Protein 4HRG (pdb70)

Organism: Homo sapiens (NCBI:txid9606)

B-factor: mean 41.66, std 16.55, range [14.78, 113.49]

Foldseek 3Di:
DDDPVVVVVVCLVVLQCVLQPPVQWAFLVSVVVSCCVVLVVACVLAPDVCQSVVLLVVFPPHDDRTQHSNSVVSVVVVLVVQLVVCCVVPPVVPDPDDDPPPSSSVSSSVDYDD/DPPVVVVVVCLVVLQCVLCDPVQWHALVSVVVSCCVPLPPLVVLAVDPCQSVVLLVVFPPRDDRTHHSNSSVSSVVVLVVQLVVVCVVPPVVVPHDDDDPDSSSVSSSVDDDD/DDDDDDDD/DDDDDDDD

Structure (mmCIF, N/CA/C/O backbone):
data_4HRG
#
_entry.id   4HRG
#
_cell.length_a   46.278
_cell.length_b   55.645
_cell.length_c   60.616
_cell.angle_alpha   90.00
_cell.angle_beta   105.98
_cell.angle_gamma   90.00
#
_symmetry.space_group_name_H-M   'P 1 21 1'
#
loop_
_entity.id
_entity.type
_entity.pdbx_description
1 polymer 'Protein S100-A10'
2 polymer 'Neuroblast differentiation-associated protein AHNAK'
3 water water
#
loop_
_atom_site.group_PDB
_atom_site.id
_atom_site.type_symbol
_atom_site.label_atom_id
_atom_site.label_alt_id
_atom_site.label_comp_id
_atom_site.label_asym_id
_atom_site.label_entity_id
_atom_site.label_seq_id
_atom_site.pdbx_PDB_ins_code
_atom_site.Cartn_x
_atom_site.Cartn_y
_atom_site.Cartn_z
_atom_site.occupancy
_atom_site.B_iso_or_equiv
_atom_site.auth_seq_id
_atom_site.auth_comp_id
_atom_site.auth_asym_id
_atom_site.auth_atom_id
_atom_site.pdbx_PDB_model_num
ATOM 1 N N . MET A 1 2 ? -24.190 7.818 6.600 1.00 30.00 0 MET A N 1
ATOM 2 C CA . MET A 1 2 ? -23.643 9.153 6.539 1.00 30.00 0 MET A CA 1
ATOM 3 C C . MET A 1 2 ? -22.401 9.278 5.663 1.00 30.00 0 MET A C 1
ATOM 4 O O . MET A 1 2 ? -21.508 10.016 5.967 1.00 30.00 0 MET A O 1
ATOM 9 N N . PRO A 1 3 ? -22.335 8.579 4.570 1.00 46.56 1 PRO A N 1
ATOM 10 C CA . PRO A 1 3 ? -21.252 8.864 3.645 1.00 46.10 1 PRO A CA 1
ATOM 11 C C . PRO A 1 3 ? -21.598 10.071 2.814 1.00 39.84 1 PRO A C 1
ATOM 12 O O . PRO A 1 3 ? -22.734 10.222 2.492 1.00 41.68 1 PRO A O 1
ATOM 16 N N . SER A 1 4 ? -20.633 10.893 2.451 1.00 37.25 2 SER A N 1
ATOM 17 C CA . SER A 1 4 ? -20.856 11.962 1.518 1.00 33.48 2 SER A CA 1
ATOM 18 C C . SER A 1 4 ? -21.270 11.419 0.159 1.00 33.46 2 SER A C 1
ATOM 19 O O . SER A 1 4 ? -21.202 10.243 -0.081 1.00 27.73 2 SER A O 1
ATOM 22 N N . GLN A 1 5 ? -21.704 12.306 -0.711 1.00 30.76 3 GLN A N 1
ATOM 23 C CA . GLN A 1 5 ? -22.051 11.887 -2.062 1.00 30.92 3 GLN A CA 1
ATOM 24 C C . GLN A 1 5 ? -20.860 11.307 -2.782 1.00 25.87 3 GLN A C 1
ATOM 25 O O . GLN A 1 5 ? -20.990 10.301 -3.514 1.00 21.49 3 GLN A O 1
ATOM 31 N N . MET A 1 6 ? -19.695 11.949 -2.649 1.00 23.71 4 MET A N 1
ATOM 32 C CA . MET A 1 6 ? -18.494 11.419 -3.323 1.00 22.74 4 MET A CA 1
ATOM 33 C C . MET A 1 6 ? -18.085 10.060 -2.772 1.00 27.27 4 MET A C 1
ATOM 34 O O . MET A 1 6 ? -17.688 9.189 -3.528 1.00 24.12 4 MET A O 1
ATOM 39 N N . GLU A 1 7 ? -18.170 9.868 -1.460 1.00 23.94 5 GLU A N 1
ATOM 40 C CA . GLU A 1 7 ? -17.755 8.605 -0.866 1.00 23.70 5 GLU A CA 1
ATOM 41 C C . GLU A 1 7 ? -18.645 7.453 -1.383 1.00 25.73 5 GLU A C 1
ATOM 42 O O . GLU A 1 7 ? -18.177 6.335 -1.655 1.00 23.59 5 GLU A O 1
ATOM 48 N N . HIS A 1 8 ? -19.933 7.739 -1.535 1.00 26.27 6 HIS A N 1
ATOM 49 C CA . HIS A 1 8 ? -20.882 6.723 -1.971 1.00 31.69 6 HIS A CA 1
ATOM 50 C C . HIS A 1 8 ? -20.649 6.419 -3.446 1.00 29.66 6 HIS A C 1
ATOM 51 O O . HIS A 1 8 ? -20.722 5.263 -3.858 1.00 27.45 6 HIS A O 1
ATOM 58 N N . ALA A 1 9 ? -20.367 7.452 -4.247 1.00 25.37 7 ALA A N 1
ATOM 59 C CA . ALA A 1 9 ? -20.041 7.269 -5.672 1.00 26.40 7 ALA A CA 1
ATOM 60 C C . ALA A 1 9 ? -18.820 6.361 -5.844 1.00 27.29 7 ALA A C 1
ATOM 61 O O . ALA A 1 9 ? -18.822 5.448 -6.661 1.00 25.41 7 ALA A O 1
ATOM 63 N N . MET A 1 10 ? -17.766 6.623 -5.083 1.00 23.31 8 MET A N 1
ATOM 64 C CA . MET A 1 10 ? -16.573 5.778 -5.090 1.00 21.90 8 MET A CA 1
ATOM 65 C C . MET A 1 10 ? -16.892 4.356 -4.714 1.00 23.65 8 MET A C 1
ATOM 66 O O . MET A 1 10 ? -16.393 3.420 -5.329 1.00 26.42 8 MET A O 1
ATOM 71 N N . GLU A 1 11 ? -17.680 4.190 -3.659 1.00 21.92 9 GLU A N 1
ATOM 72 C CA . GLU A 1 11 ? -18.081 2.865 -3.211 1.00 21.82 9 GLU A CA 1
ATOM 73 C C . GLU A 1 11 ? -18.856 2.130 -4.299 1.00 24.33 9 GLU A C 1
ATOM 74 O O . GLU A 1 11 ? -18.676 0.926 -4.512 1.00 27.03 9 GLU A O 1
ATOM 80 N N . THR A 1 12 ? -19.711 2.858 -5.002 1.00 27.53 10 THR A N 1
ATOM 81 C CA . THR A 1 12 ? -20.479 2.297 -6.099 1.00 25.42 10 THR A CA 1
ATOM 82 C C . THR A 1 12 ? -19.562 1.705 -7.162 1.00 25.25 10 THR A C 1
ATOM 83 O O . THR A 1 12 ? -19.792 0.599 -7.671 1.00 25.86 10 THR A O 1
ATOM 87 N N . MET A 1 13 ? -18.532 2.454 -7.519 1.00 23.07 11 MET A N 1
ATOM 88 C CA . MET A 1 13 ? -17.607 2.024 -8.545 1.00 20.84 11 MET A CA 1
ATOM 89 C C . MET A 1 13 ? -16.767 0.836 -8.103 1.00 26.23 11 MET A C 1
ATOM 90 O O . MET A 1 13 ? -16.584 -0.103 -8.868 1.00 24.10 11 MET A O 1
ATOM 95 N N . MET A 1 14 ? -16.301 0.851 -6.863 1.00 20.28 12 MET A N 1
ATOM 96 C CA . MET A 1 14 ? -15.587 -0.283 -6.287 1.00 24.81 12 MET A CA 1
ATOM 97 C C . MET A 1 14 ? -16.427 -1.538 -6.346 1.00 23.57 12 MET A C 1
ATOM 98 O O . MET A 1 14 ? -16.004 -2.583 -6.847 1.00 24.95 12 MET A O 1
ATOM 103 N N . PHE A 1 15 ? -17.616 -1.447 -5.772 1.00 25.19 13 PHE A N 1
ATOM 104 C CA . PHE A 1 15 ? -18.466 -2.600 -5.625 1.00 24.86 13 PHE A CA 1
ATOM 105 C C . PHE A 1 15 ? -19.024 -3.110 -6.937 1.00 25.93 13 PHE A C 1
ATOM 106 O O . PHE A 1 15 ? -19.263 -4.309 -7.086 1.00 27.26 13 PHE A O 1
ATOM 114 N N . THR A 1 16 ? -19.254 -2.212 -7.881 1.00 22.22 14 THR A N 1
ATOM 115 C CA . THR A 1 16 ? -19.680 -2.612 -9.216 1.00 27.27 14 THR A CA 1
ATOM 116 C C . THR A 1 16 ? -18.616 -3.496 -9.853 1.00 26.70 14 THR A C 1
ATOM 117 O O . THR A 1 16 ? -18.936 -4.530 -10.418 1.00 28.21 14 THR A O 1
ATOM 121 N N . PHE A 1 17 ? -17.353 -3.091 -9.777 1.00 22.09 15 PHE A N 1
ATOM 122 C CA . PHE A 1 17 ? -16.287 -3.914 -10.341 1.00 20.55 15 PHE A CA 1
ATOM 123 C C . PHE A 1 17 ? -16.335 -5.318 -9.752 1.00 23.95 15 PHE A C 1
ATOM 124 O O . PHE A 1 17 ? -16.373 -6.358 -10.484 1.00 25.27 15 PHE A O 1
ATOM 132 N N . HIS A 1 18 ? -16.334 -5.376 -8.421 1.00 24.85 16 HIS A N 1
ATOM 133 C CA . HIS A 1 18 ? -16.282 -6.681 -7.752 1.00 25.18 16 HIS A CA 1
ATOM 134 C C . HIS A 1 18 ? -17.532 -7.516 -8.018 1.00 26.06 16 HIS A C 1
ATOM 135 O O . HIS A 1 18 ? -17.495 -8.763 -8.022 1.00 27.78 16 HIS A O 1
ATOM 142 N N . LYS A 1 19 ? -18.649 -6.858 -8.285 1.00 25.39 17 LYS A N 1
ATOM 143 C CA . LYS A 1 19 ? -19.872 -7.599 -8.576 1.00 33.34 17 LYS A CA 1
ATOM 144 C C . LYS A 1 19 ? -19.716 -8.410 -9.857 1.00 33.13 17 LYS A C 1
ATOM 145 O O . LYS A 1 19 ? -20.139 -9.574 -9.929 1.00 32.40 17 LYS A O 1
ATOM 151 N N . PHE A 1 20 ? -19.129 -7.792 -10.880 1.00 30.53 18 PHE A N 1
ATOM 152 C CA . PHE A 1 20 ? -18.967 -8.493 -12.149 1.00 33.17 18 PHE A CA 1
ATOM 153 C C . PHE A 1 20 ? -17.650 -9.256 -12.249 1.00 31.95 18 PHE A C 1
ATOM 154 O O . PHE A 1 20 ? -17.558 -10.219 -12.987 1.00 30.42 18 PHE A O 1
ATOM 162 N N . ALA A 1 21 ? -16.641 -8.824 -11.500 1.00 25.21 19 ALA A N 1
ATOM 163 C CA . ALA A 1 21 ? -15.363 -9.534 -11.463 1.00 32.05 19 ALA A CA 1
ATOM 164 C C . ALA A 1 21 ? -15.454 -10.860 -10.706 1.00 38.30 19 ALA A C 1
ATOM 165 O O . ALA A 1 21 ? -14.827 -11.862 -11.072 1.00 40.64 19 ALA A O 1
ATOM 167 N N . GLY A 1 22 ? -16.204 -10.854 -9.610 1.00 38.98 20 GLY A N 1
ATOM 168 C CA . GLY A 1 22 ? -16.309 -12.042 -8.796 1.00 38.11 20 GLY A CA 1
ATOM 169 C C . GLY A 1 22 ? -14.987 -12.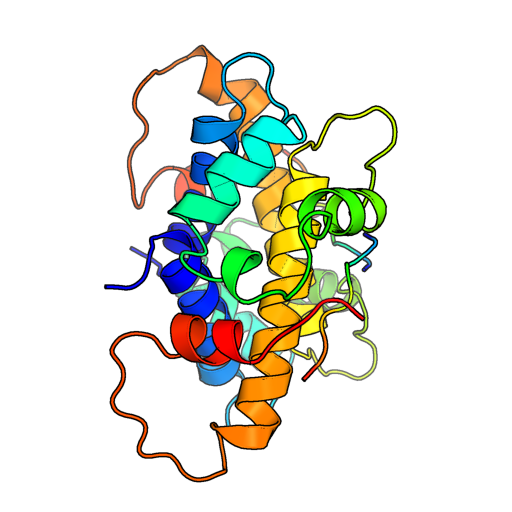324 -8.119 1.00 40.03 20 GLY A C 1
ATOM 170 O O . GLY A 1 22 ? -14.081 -11.483 -8.126 1.00 35.66 20 GLY A O 1
ATOM 171 N N . ASP A 1 23 ? -14.873 -13.523 -7.549 1.00 41.33 21 ASP A N 1
ATOM 172 C CA . ASP A 1 23 ? -13.700 -13.907 -6.769 1.00 46.04 21 ASP A CA 1
ATOM 173 C C . ASP A 1 23 ? -12.371 -13.870 -7.515 1.00 45.43 21 ASP A C 1
ATOM 174 O O . ASP A 1 23 ? -11.347 -13.584 -6.904 1.00 47.96 21 ASP A O 1
ATOM 179 N N . LYS A 1 24 ? -12.364 -14.147 -8.820 1.00 38.31 22 LYS A N 1
ATOM 180 C CA . LYS A 1 24 ? -11.085 -14.121 -9.532 1.00 42.56 22 LYS A CA 1
ATOM 181 C C . LYS A 1 24 ? -10.472 -12.704 -9.493 1.00 36.26 22 LYS A C 1
ATOM 182 O O . LYS A 1 24 ? -9.271 -12.519 -9.675 1.00 43.08 22 LYS A O 1
ATOM 188 N N . GLY A 1 25 ? -11.301 -11.701 -9.235 1.00 32.83 23 GLY A N 1
ATOM 189 C CA . GLY A 1 25 ? -10.794 -10.362 -8.990 1.00 34.32 23 GLY A CA 1
ATOM 190 C C . GLY A 1 25 ? -10.464 -9.554 -10.235 1.00 34.91 23 GLY A C 1
ATOM 191 O O . GLY A 1 25 ? -9.849 -8.502 -10.131 1.00 32.11 23 GLY A O 1
ATOM 192 N N . TYR A 1 26 ? -10.846 -10.063 -11.400 1.00 31.83 24 TYR A N 1
ATOM 193 C CA . TYR A 1 26 ? -10.694 -9.327 -12.669 1.00 34.94 24 TYR A CA 1
ATOM 194 C C . TYR A 1 26 ? -11.874 -9.586 -13.581 1.00 32.01 24 TYR A C 1
ATOM 195 O O . TYR A 1 26 ? -12.632 -10.546 -13.364 1.00 34.83 24 TYR A O 1
ATOM 204 N N . LEU A 1 27 ? -12.010 -8.742 -14.607 1.00 29.65 25 LEU A N 1
ATOM 205 C CA . LEU A 1 27 ? -13.076 -8.844 -15.607 1.00 30.54 25 LEU A CA 1
ATOM 206 C C . LEU A 1 27 ? -12.550 -9.459 -16.896 1.00 33.99 25 LEU A C 1
ATOM 207 O O . LEU A 1 27 ? -11.562 -8.975 -17.450 1.00 36.40 25 LEU A O 1
ATOM 212 N N . THR A 1 28 ? -13.216 -10.490 -17.399 1.00 29.88 26 THR A N 1
ATOM 213 C CA . THR A 1 28 ? -12.958 -10.920 -18.758 1.00 33.51 26 THR A CA 1
ATOM 214 C C . THR A 1 28 ? -13.688 -9.976 -19.692 1.00 33.19 26 THR A C 1
ATOM 215 O O . THR A 1 28 ? -14.462 -9.118 -19.248 1.00 31.01 26 THR A O 1
ATOM 219 N N . LYS A 1 29 ? -13.455 -10.132 -20.987 1.00 32.79 27 LYS A N 1
ATOM 220 C CA . LYS A 1 29 ? -14.193 -9.364 -21.968 1.00 35.85 27 LYS A CA 1
ATOM 221 C C . LYS A 1 29 ? -15.697 -9.564 -21.784 1.00 37.02 27 LYS A C 1
ATOM 222 O O . LYS A 1 29 ? -16.467 -8.595 -21.810 1.00 39.95 27 LYS A O 1
ATOM 228 N N . GLU A 1 30 ? -16.122 -10.816 -21.640 1.00 33.09 28 GLU A N 1
ATOM 229 C CA . GLU A 1 30 ? -17.545 -11.100 -21.433 1.00 41.91 28 GLU A CA 1
ATOM 230 C C . GLU A 1 30 ? -18.060 -10.443 -20.148 1.00 38.92 28 GLU A C 1
ATOM 231 O O . GLU A 1 30 ? -19.168 -9.910 -20.136 1.00 42.08 28 GLU A O 1
ATOM 237 N N . ASP A 1 31 ? -17.266 -10.480 -19.084 1.00 37.60 29 ASP A N 1
ATOM 238 C CA . ASP A 1 31 ? -17.642 -9.819 -17.840 1.00 33.33 29 ASP A CA 1
ATOM 239 C C . ASP A 1 31 ? -17.881 -8.339 -18.143 1.00 31.64 29 ASP A C 1
ATOM 240 O O . ASP A 1 31 ? -18.860 -7.739 -17.699 1.00 34.77 29 ASP A O 1
ATOM 245 N N . LEU A 1 32 ? -16.964 -7.739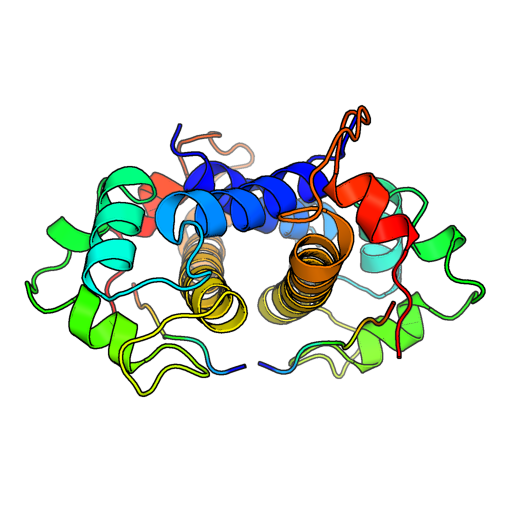 -18.887 1.00 32.09 30 LEU A N 1
ATOM 246 C CA . LEU A 1 32 ? -17.057 -6.306 -19.144 1.00 25.97 30 LEU A CA 1
ATOM 247 C C . LEU A 1 32 ? -18.291 -6.004 -19.999 1.00 29.19 30 LEU A C 1
ATOM 248 O O . LEU A 1 32 ? -18.962 -4.937 -19.850 1.00 31.14 30 LEU A O 1
ATOM 253 N N . ARG A 1 33 ? -18.610 -6.926 -20.892 1.00 33.41 31 ARG A N 1
ATOM 254 C CA . ARG A 1 33 ? -19.768 -6.725 -21.762 1.00 33.33 31 ARG A CA 1
ATOM 255 C C . ARG A 1 33 ? -21.028 -6.699 -20.911 1.00 35.03 31 ARG A C 1
ATOM 256 O O . ARG A 1 33 ? -21.874 -5.827 -21.078 1.00 34.39 31 ARG A O 1
ATOM 264 N N . VAL A 1 34 ? -21.144 -7.673 -20.013 1.00 35.83 32 VAL A N 1
ATOM 265 C CA . VAL A 1 34 ? -22.290 -7.763 -19.105 1.00 34.85 32 VAL A CA 1
ATOM 266 C C . VAL A 1 34 ? -22.324 -6.515 -18.212 1.00 31.38 32 VAL A C 1
ATOM 267 O O . VAL A 1 34 ? -23.348 -5.846 -18.069 1.00 37.80 32 VAL A O 1
ATOM 271 N N . LEU A 1 35 ? -21.197 -6.177 -17.623 1.00 30.60 33 LEU A N 1
ATOM 272 C CA . LEU A 1 35 ? -21.170 -4.970 -16.822 1.00 25.96 33 LEU A CA 1
ATOM 273 C C . LEU A 1 35 ? -21.752 -3.775 -17.575 1.00 28.59 33 LEU A C 1
ATOM 274 O O . LEU A 1 35 ? -22.700 -3.111 -17.096 1.00 31.84 33 LEU A O 1
ATOM 279 N N . MET A 1 36 ? -21.174 -3.468 -18.737 1.00 27.05 34 MET A N 1
ATOM 280 C CA . MET A 1 36 ? -21.673 -2.361 -19.563 1.00 26.65 34 MET A CA 1
ATOM 281 C C . MET A 1 36 ? -23.157 -2.432 -19.938 1.00 31.49 34 MET A C 1
ATOM 282 O O . MET A 1 36 ? -23.832 -1.413 -19.909 1.00 31.28 34 MET A O 1
ATOM 287 N N . GLU A 1 37 ? -23.681 -3.613 -20.282 1.00 30.36 35 GLU A N 1
ATOM 288 C CA . GLU A 1 37 ? -25.110 -3.722 -20.650 1.00 36.24 35 GLU A CA 1
ATOM 289 C C . GLU A 1 37 ? -26.055 -3.407 -19.471 1.00 39.88 35 GLU A C 1
ATOM 290 O O . GLU A 1 37 ? -27.160 -2.895 -19.670 1.00 39.32 35 GLU A O 1
ATOM 296 N N . LYS A 1 38 ? -25.639 -3.740 -18.251 1.00 33.22 36 LYS A N 1
ATOM 297 C CA . LYS A 1 38 ? -26.440 -3.424 -17.065 1.00 42.81 36 LYS A CA 1
ATOM 298 C C . LYS A 1 38 ? -26.240 -1.967 -16.596 1.00 38.66 36 LYS A C 1
ATOM 299 O O . LYS A 1 38 ? -27.215 -1.266 -16.284 1.00 40.91 36 LYS A O 1
ATOM 305 N N . GLU A 1 39 ? -24.981 -1.529 -16.540 1.00 34.87 37 GLU A N 1
ATOM 306 C CA . GLU A 1 39 ? -24.626 -0.210 -15.975 1.00 33.96 37 GLU A CA 1
ATOM 307 C C . GLU A 1 39 ? -24.622 0.978 -16.945 1.00 37.35 37 GLU A C 1
ATOM 308 O O . GLU A 1 39 ? -24.734 2.135 -16.515 1.00 35.44 37 GLU A O 1
ATOM 314 N N . PHE A 1 40 ? -24.497 0.698 -18.241 1.00 33.66 38 PHE A N 1
ATOM 315 C CA . PHE A 1 40 ? -24.638 1.737 -19.265 1.00 33.90 38 PHE A CA 1
ATOM 316 C C . PHE A 1 40 ? -25.629 1.290 -20.323 1.00 34.35 38 PHE A C 1
ATOM 317 O O . PHE A 1 40 ? -25.278 1.169 -21.512 1.00 33.89 38 PHE A O 1
ATOM 325 N N . PRO A 1 41 ? -26.879 1.079 -19.893 1.00 36.56 39 PRO A N 1
ATOM 326 C CA . PRO A 1 41 ? -27.930 0.368 -20.635 1.00 46.00 39 PRO A CA 1
ATOM 327 C C . PRO A 1 41 ? -27.994 0.739 -22.123 1.00 53.03 39 PRO A C 1
ATOM 328 O O . PRO A 1 41 ? -28.075 -0.147 -22.968 1.00 59.97 39 PRO A O 1
ATOM 332 N N . GLY A 1 42 ? -27.975 2.022 -22.455 1.00 52.39 40 GLY A N 1
ATOM 333 C CA . GLY A 1 42 ? -28.078 2.370 -23.867 1.00 59.22 40 GLY A CA 1
ATOM 334 C C . GLY A 1 42 ? -26.895 1.965 -24.756 1.00 50.17 40 GLY A C 1
ATOM 335 O O . GLY A 1 42 ? -27.026 1.757 -25.977 1.00 47.79 40 GLY A O 1
ATOM 336 N N . PHE A 1 43 ? -25.744 1.798 -24.117 1.00 36.79 41 PHE A N 1
ATOM 337 C CA . PHE A 1 43 ? -24.493 2.283 -24.683 1.00 37.66 41 PHE A CA 1
ATOM 338 C C . PHE A 1 43 ? -23.894 1.471 -25.816 1.00 36.90 41 PHE A C 1
ATOM 339 O O . PHE A 1 43 ? -23.828 1.947 -26.967 1.00 40.06 41 PHE A O 1
ATOM 347 N N . LEU A 1 44 ? -23.476 0.243 -25.523 1.00 32.10 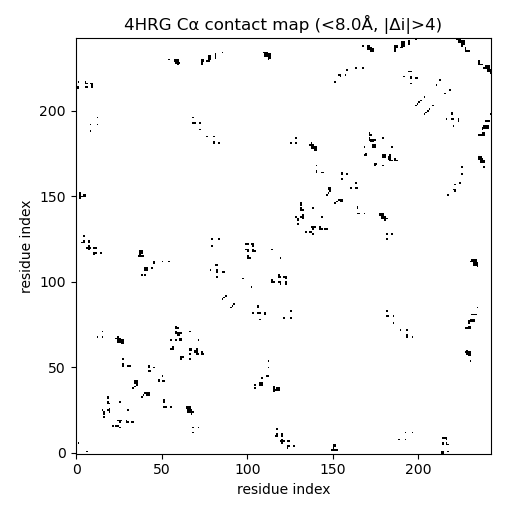42 LEU A N 1
ATOM 348 C CA . LEU A 1 44 ? -22.930 -0.625 -26.578 1.00 33.30 42 LEU A CA 1
ATOM 349 C C . LEU A 1 44 ? -23.798 -0.674 -27.820 1.00 37.93 42 LEU A C 1
ATOM 350 O O . LEU A 1 44 ? -23.315 -0.553 -28.959 1.00 38.07 42 LEU A O 1
ATOM 355 N N . GLU A 1 45 ? -25.083 -0.909 -27.623 1.00 40.15 43 GLU A N 1
ATOM 356 C CA . GLU A 1 45 ? -25.937 -1.166 -28.774 1.00 49.91 43 GLU A CA 1
ATOM 357 C C . GLU A 1 45 ? -26.073 0.095 -29.622 1.00 46.73 43 GLU A C 1
ATOM 358 O O . GLU A 1 45 ? -26.268 0.029 -30.853 1.00 51.46 43 GLU A O 1
ATOM 364 N N . ASN A 1 46 ? -25.971 1.248 -28.969 1.00 48.69 44 ASN A N 1
ATOM 365 C CA . ASN A 1 46 ? -26.080 2.530 -29.656 1.00 52.71 44 ASN A CA 1
ATOM 366 C C . ASN A 1 46 ? -24.918 2.770 -30.614 1.00 45.59 44 ASN A C 1
ATOM 367 O O . ASN A 1 46 ? -24.999 3.619 -31.503 1.00 48.25 44 ASN A O 1
ATOM 372 N N . GLN A 1 47 ? -23.802 2.130 -30.287 1.00 40.04 45 GLN A N 1
ATOM 373 C CA . GLN A 1 47 ? -22.574 2.195 -31.048 1.00 38.15 45 GLN A CA 1
ATOM 374 C C . GLN A 1 47 ? -22.901 1.416 -32.284 1.00 56.78 45 GLN A C 1
ATOM 375 O O . GLN A 1 47 ? -23.682 0.499 -32.210 1.00 59.73 45 GLN A O 1
ATOM 381 N N . LYS A 1 48 ? -22.323 1.776 -33.398 1.00 41.53 46 LYS A N 1
ATOM 382 C CA . LYS A 1 48 ? -22.740 1.132 -34.638 1.00 71.55 46 LYS A CA 1
ATOM 383 C C . LYS A 1 48 ? -21.646 0.177 -34.990 1.00 64.90 46 LYS A C 1
ATOM 384 O O . LYS A 1 48 ? -21.063 0.244 -36.029 1.00 63.07 46 LYS A O 1
ATOM 390 N N . ASP A 1 49 ? -21.358 -0.684 -34.024 1.00 61.08 47 ASP A N 1
ATOM 391 C CA . ASP A 1 49 ? -20.157 -1.498 -34.074 1.00 58.19 47 ASP A CA 1
ATOM 392 C C . ASP A 1 49 ? -20.219 -2.643 -33.120 1.00 53.06 47 ASP A C 1
ATOM 393 O O . ASP A 1 49 ? -20.165 -2.458 -31.947 1.00 50.44 47 ASP A O 1
ATOM 398 N N . PRO A 1 50 ? -20.335 -3.843 -33.635 1.00 49.58 48 PRO A N 1
ATOM 399 C CA . PRO A 1 50 ? -20.439 -4.987 -32.720 1.00 48.67 48 PRO A CA 1
ATOM 400 C C . PRO A 1 50 ? -19.116 -5.378 -32.064 1.00 45.00 48 PRO A C 1
ATOM 401 O O . PRO A 1 50 ? -19.152 -6.282 -31.211 1.00 43.45 48 PRO A O 1
ATOM 405 N N . LEU A 1 51 ? -17.993 -4.748 -32.440 1.00 40.66 49 LEU A N 1
ATOM 406 C CA . LEU A 1 51 ? -16.688 -5.083 -31.834 1.00 34.97 49 LEU A CA 1
ATOM 407 C C . LEU A 1 51 ? -16.325 -3.988 -30.863 1.00 33.95 49 LEU A C 1
ATOM 408 O O . LEU A 1 51 ? -15.159 -3.837 -30.456 1.00 33.40 49 LEU A O 1
ATOM 413 N N . ALA A 1 52 ? -17.334 -3.204 -30.484 1.00 33.91 50 ALA A N 1
ATOM 414 C CA . ALA A 1 52 ? -17.087 -2.033 -29.638 1.00 41.57 50 ALA A CA 1
ATOM 415 C C . ALA A 1 52 ? -16.402 -2.411 -28.334 1.00 39.23 50 ALA A C 1
ATOM 416 O O . ALA A 1 52 ? -15.426 -1.757 -27.916 1.00 31.47 50 ALA A O 1
ATOM 418 N N . VAL A 1 53 ? -16.940 -3.418 -27.650 1.00 34.41 51 VAL A N 1
ATOM 419 C CA . VAL A 1 53 ? -16.334 -3.816 -26.380 1.00 32.64 51 VAL A CA 1
ATOM 420 C C . VAL A 1 53 ? -14.914 -4.322 -26.613 1.00 30.09 51 VAL A C 1
ATOM 421 O O . VAL A 1 53 ? -14.036 -4.086 -25.785 1.00 30.09 51 VAL A O 1
ATOM 425 N N . ASP A 1 54 ? -14.697 -5.045 -27.722 1.00 28.92 52 ASP A N 1
ATOM 426 C CA . ASP A 1 54 ? -13.362 -5.569 -28.003 1.00 28.95 52 ASP A CA 1
ATOM 427 C C . ASP A 1 54 ? -12.375 -4.422 -28.223 1.00 33.83 52 ASP A C 1
ATOM 428 O O . ASP A 1 54 ? -11.214 -4.500 -27.797 1.00 30.81 52 ASP A O 1
ATOM 433 N N . LYS A 1 55 ? -12.824 -3.369 -28.911 1.00 32.36 53 LYS A N 1
ATOM 434 C CA . LYS A 1 55 ? -11.970 -2.208 -29.145 1.00 33.46 53 LYS A CA 1
ATOM 435 C C . LYS A 1 55 ? -11.745 -1.460 -27.845 1.00 33.30 53 LYS A C 1
ATOM 436 O O . LYS A 1 55 ? -10.637 -0.996 -27.562 1.00 33.79 53 LYS A O 1
ATOM 442 N N . ILE A 1 56 ? -12.781 -1.374 -27.021 1.00 31.39 54 ILE A N 1
ATOM 443 C CA . ILE A 1 56 ? -12.619 -0.685 -25.758 1.00 37.06 54 ILE A CA 1
ATOM 444 C C . ILE A 1 56 ? -11.601 -1.447 -24.923 1.00 40.74 54 ILE A C 1
ATOM 445 O O . ILE A 1 56 ? -10.597 -0.882 -24.486 1.00 47.68 54 ILE A O 1
ATOM 450 N N . MET A 1 57 ? -11.880 -2.727 -24.691 1.00 38.30 55 MET A N 1
ATOM 451 C CA . MET A 1 57 ? -10.955 -3.637 -24.020 1.00 43.62 55 MET A CA 1
ATOM 452 C C . MET A 1 57 ? -9.509 -3.442 -24.489 1.00 50.10 55 MET A C 1
ATOM 453 O O . ME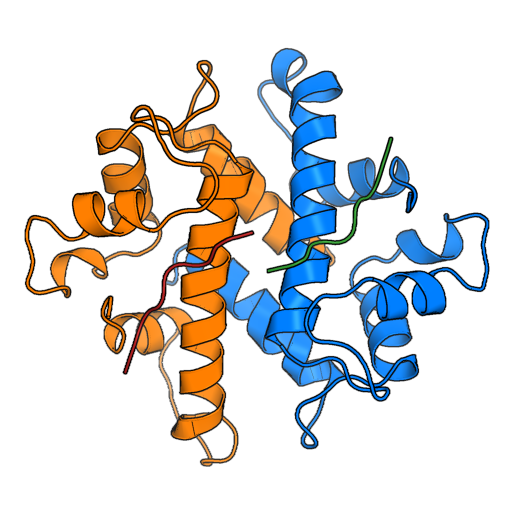T A 1 57 ? -8.583 -3.416 -23.679 1.00 53.26 55 MET A O 1
ATOM 458 N N . LYS A 1 58 ? -9.313 -3.299 -25.799 1.00 45.18 56 LYS A N 1
ATOM 459 C CA . LYS A 1 58 ? -7.977 -3.094 -26.343 1.00 44.74 56 LYS A CA 1
ATOM 460 C C . LYS A 1 58 ? -7.352 -1.762 -25.915 1.00 45.01 56 LYS A C 1
ATOM 461 O O . LYS A 1 58 ? -6.127 -1.655 -25.831 1.00 51.41 56 LYS A O 1
ATOM 467 N N . ASP A 1 59 ? -8.175 -0.741 -25.670 1.00 44.93 57 ASP A N 1
ATOM 468 C CA . ASP A 1 59 ? -7.648 0.615 -25.372 1.00 51.23 57 ASP A CA 1
ATOM 469 C C . ASP A 1 59 ? -7.651 1.013 -23.881 1.00 52.12 57 ASP A C 1
ATOM 470 O O . ASP A 1 59 ? -7.472 2.190 -23.518 1.00 54.06 57 ASP A O 1
ATOM 475 N N . LEU A 1 60 ? -7.848 0.021 -23.019 1.00 62.73 58 LEU A N 1
ATOM 476 C CA . LEU A 1 60 ? -7.863 0.250 -21.579 1.00 58.05 58 LEU A CA 1
ATOM 477 C C . LEU A 1 60 ? -6.471 0.085 -20.978 1.00 60.29 58 LEU A C 1
ATOM 478 O O . LEU A 1 60 ? -5.866 -0.983 -21.074 1.00 63.21 58 LEU A O 1
ATOM 483 N N . ASP A 1 61 ? -5.968 1.148 -20.358 1.00 59.48 59 ASP A N 1
ATOM 484 C CA . ASP A 1 61 ? -4.649 1.121 -19.737 1.00 64.74 59 ASP A CA 1
ATOM 485 C C . ASP A 1 61 ? -4.450 -0.154 -18.924 1.00 66.84 59 ASP A C 1
ATOM 486 O O . ASP A 1 61 ? -5.405 -0.703 -18.374 1.00 64.76 59 ASP A O 1
ATOM 491 N N . GLN A 1 62 ? -3.207 -0.618 -18.852 1.00 71.92 60 GLN A N 1
ATOM 492 C CA . GLN A 1 62 ? -2.884 -1.840 -18.123 1.00 72.20 60 GLN A CA 1
ATOM 493 C C . GLN A 1 62 ? -3.889 -2.940 -18.445 1.00 71.22 60 GLN A C 1
ATOM 494 O O . GLN A 1 62 ? -4.583 -3.441 -17.560 1.00 70.45 60 GLN A O 1
ATOM 500 N N . CYS A 1 63 ? -3.963 -3.308 -19.720 1.00 73.76 61 CYS A N 1
ATOM 501 C CA . CYS A 1 63 ? -4.922 -4.309 -20.177 1.00 71.78 61 CYS A CA 1
ATOM 502 C C . CYS A 1 63 ? -4.488 -5.096 -21.425 1.00 78.11 61 CYS A C 1
ATOM 503 O O . CYS A 1 63 ? -4.748 -4.679 -22.559 1.00 79.09 61 CYS A O 1
ATOM 506 N N . ARG A 1 64 ? -3.850 -6.247 -21.221 1.00 82.30 62 ARG A N 1
ATOM 507 C CA . ARG A 1 64 ? -3.064 -6.849 -22.300 1.00 88.30 62 ARG A CA 1
ATOM 508 C C . ARG A 1 64 ? -3.184 -8.374 -22.482 1.00 87.52 62 ARG A C 1
ATOM 509 O O . ARG A 1 64 ? -2.767 -8.920 -23.514 1.00 90.27 62 ARG A O 1
ATOM 517 N N . ASP A 1 65 ? -3.630 -9.134 -21.483 1.00 80.97 63 ASP A N 1
ATOM 518 C CA . ASP A 1 65 ? -3.870 -10.595 -21.593 1.00 77.69 63 ASP A CA 1
ATOM 519 C C . ASP A 1 65 ? -5.228 -11.079 -21.252 1.00 68.36 63 ASP A C 1
ATOM 520 O O . ASP A 1 65 ? -5.383 -12.010 -20.518 1.00 67.75 63 ASP A O 1
ATOM 525 N N . GLY A 1 66 ? -6.212 -10.420 -21.766 1.00 61.10 64 GLY A N 1
ATOM 526 C CA . GLY A 1 66 ? -7.585 -10.835 -21.565 1.00 57.38 64 GLY A CA 1
ATOM 527 C C . GLY A 1 66 ? -8.225 -10.397 -20.266 1.00 54.39 64 GLY A C 1
ATOM 528 O O . GLY A 1 66 ? -9.401 -10.673 -20.033 1.00 56.25 64 GLY A O 1
ATOM 529 N N . LYS A 1 67 ? -7.467 -9.711 -19.412 1.00 48.92 65 LYS A N 1
ATOM 530 C CA . LYS A 1 67 ? -7.968 -9.391 -18.086 1.00 45.93 65 LYS A CA 1
ATOM 531 C C . LYS A 1 67 ? -8.006 -7.893 -17.795 1.00 47.23 65 LYS A C 1
ATOM 532 O O . LYS A 1 67 ? -7.038 -7.166 -18.043 1.00 49.64 65 LYS A O 1
ATOM 538 N N . VAL A 1 68 ? -9.130 -7.455 -17.240 1.00 39.00 66 VAL A N 1
ATOM 539 C CA . VAL A 1 68 ? -9.328 -6.067 -16.902 1.00 36.44 66 VAL A CA 1
ATOM 540 C C . VAL A 1 68 ? -9.320 -5.945 -15.380 1.00 34.66 66 VAL A C 1
ATOM 541 O O . VAL A 1 68 ? -10.273 -6.378 -14.730 1.00 31.70 66 VAL A O 1
ATOM 545 N N . GLY A 1 69 ? -8.240 -5.402 -14.817 1.00 33.89 67 GLY A N 1
ATOM 546 C CA . GLY A 1 69 ? -8.181 -5.112 -13.386 1.00 32.77 67 GLY A CA 1
ATOM 547 C C . GLY A 1 69 ? -8.900 -3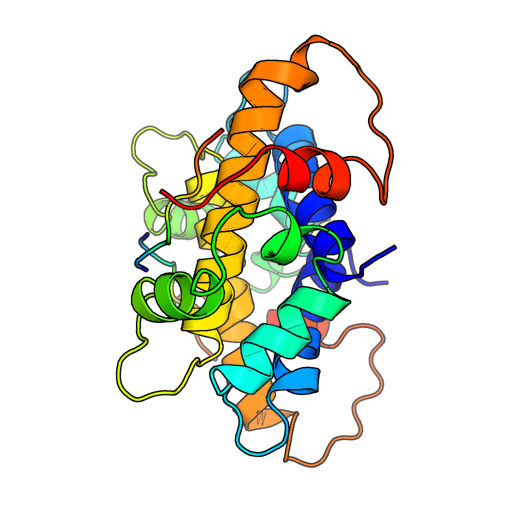.825 -12.992 1.00 35.63 67 GLY A C 1
ATOM 548 O O . GLY A 1 69 ? -9.509 -3.162 -13.822 1.00 30.52 67 GLY A O 1
ATOM 549 N N . PHE A 1 70 ? -8.841 -3.455 -11.712 1.00 21.29 68 PHE A N 1
ATOM 550 C CA . PHE A 1 70 ? -9.671 -2.344 -11.258 1.00 23.99 68 PHE A CA 1
ATOM 551 C C . PHE A 1 70 ? -9.177 -1.036 -11.828 1.00 23.88 68 PHE A C 1
ATOM 552 O O . PHE A 1 70 ? -9.972 -0.177 -12.247 1.00 23.72 68 PHE A O 1
ATOM 560 N N . GLN A 1 71 ? -7.858 -0.874 -11.852 1.00 26.01 69 GLN A N 1
ATOM 561 C CA . GLN A 1 71 ? -7.245 0.323 -12.414 1.00 27.54 69 GLN A CA 1
ATOM 562 C C . GLN A 1 71 ? -7.644 0.479 -13.876 1.00 28.42 69 GLN A C 1
ATOM 563 O O . GLN A 1 71 ? -7.966 1.577 -14.329 1.00 26.86 69 GLN A O 1
ATOM 569 N N . SER A 1 72 ? -7.623 -0.630 -14.609 1.00 27.36 70 SER A N 1
ATOM 570 C CA . SER A 1 72 ? -8.023 -0.630 -16.010 1.00 28.87 70 SER A CA 1
ATOM 571 C C . SER A 1 72 ? -9.504 -0.295 -16.132 1.00 25.62 70 SER A C 1
ATOM 572 O O . SER A 1 72 ? -9.914 0.439 -17.031 1.00 27.58 70 SER A O 1
ATOM 575 N N . PHE A 1 73 ? -10.303 -0.837 -15.218 1.00 22.60 71 PHE A N 1
ATOM 576 C CA . PHE A 1 73 ? -11.734 -0.566 -15.194 1.00 23.68 71 PHE A CA 1
ATOM 577 C C . PHE A 1 73 ? -11.985 0.914 -14.932 1.00 27.42 71 PHE A C 1
ATOM 578 O O . PHE A 1 73 ? -12.862 1.524 -15.543 1.00 24.01 71 PHE A O 1
ATOM 586 N N . PHE A 1 74 ? -11.204 1.486 -14.021 1.00 21.77 72 PHE A N 1
ATOM 587 C CA . PHE A 1 74 ? -11.309 2.894 -13.707 1.00 19.99 72 PHE A CA 1
ATOM 588 C C . PHE A 1 74 ? -10.937 3.798 -14.886 1.00 19.56 72 PHE A C 1
ATOM 589 O O . PHE A 1 74 ? -11.487 4.895 -15.020 1.00 22.44 72 PHE A O 1
ATOM 597 N N . SER A 1 75 ? -9.997 3.363 -15.722 1.00 22.22 73 SER A N 1
ATOM 598 C CA . SER A 1 75 ? -9.645 4.186 -16.881 1.00 21.93 73 SER A CA 1
ATOM 599 C C . SER A 1 75 ? -10.828 4.288 -17.862 1.00 21.14 73 SER A C 1
ATOM 600 O O . SER A 1 75 ? -11.046 5.343 -18.486 1.00 23.10 73 SER A O 1
ATOM 603 N N . LEU A 1 76 ? -11.596 3.205 -18.002 1.00 21.79 74 LEU A N 1
ATOM 604 C CA . LEU A 1 76 ? -12.856 3.238 -18.752 1.00 25.62 74 LEU A CA 1
ATOM 605 C C . LEU A 1 76 ? -13.791 4.300 -18.203 1.00 26.91 74 LEU A C 1
ATOM 606 O O . LEU A 1 76 ? -14.290 5.145 -18.940 1.00 21.81 74 LEU A O 1
ATOM 611 N N . ILE A 1 77 ? -14.043 4.279 -16.902 1.00 17.58 75 ILE A N 1
ATOM 612 C CA . ILE A 1 77 ? -14.918 5.288 -16.300 1.00 16.56 75 ILE A CA 1
ATOM 613 C C . ILE A 1 77 ? -14.326 6.680 -16.500 1.00 18.22 75 ILE A C 1
ATOM 614 O O . ILE A 1 77 ? -15.061 7.661 -16.735 1.00 21.49 75 ILE A O 1
ATOM 619 N N . ALA A 1 78 ? -13.003 6.807 -16.381 1.00 17.59 76 ALA A N 1
ATOM 620 C CA . ALA A 1 78 ? -12.391 8.137 -16.594 1.00 21.74 76 ALA A CA 1
ATOM 621 C C . ALA A 1 78 ? -12.735 8.641 -18.042 1.00 20.94 76 ALA A C 1
ATOM 622 O O . ALA A 1 78 ? -13.214 9.760 -18.238 1.00 22.50 76 ALA A O 1
ATOM 624 N N . GLY A 1 79 ? -12.449 7.816 -19.031 1.00 22.61 77 GLY A N 1
ATOM 625 C CA . GLY A 1 79 ? -12.711 8.167 -20.418 1.00 25.78 77 GLY A CA 1
ATOM 626 C C . GLY A 1 79 ? -14.140 8.588 -20.660 1.00 24.23 77 GLY A C 1
ATOM 627 O O . GLY A 1 79 ? -14.389 9.612 -21.304 1.00 23.05 77 GLY A O 1
ATOM 628 N N . LEU A 1 80 ? -15.083 7.807 -20.136 1.00 19.91 78 LEU A N 1
ATOM 629 C CA . LEU A 1 80 ? -16.507 8.087 -20.331 1.00 19.90 78 LEU A CA 1
ATOM 630 C C . LEU A 1 80 ? -16.899 9.392 -19.616 1.00 24.06 78 LEU A C 1
ATOM 631 O O . LEU A 1 80 ? -17.548 10.273 -20.198 1.00 22.33 78 LEU A O 1
ATOM 636 N N . THR A 1 81 ? -16.476 9.544 -18.369 1.00 18.10 79 THR A N 1
ATOM 637 C CA . THR A 1 81 ? -16.927 10.690 -17.578 1.00 14.78 79 THR A CA 1
ATOM 638 C C . THR A 1 81 ? -16.310 11.965 -18.090 1.00 17.52 79 THR A C 1
ATOM 639 O O . THR A 1 81 ? -16.941 13.032 -18.108 1.00 22.63 79 THR A O 1
ATOM 643 N N . ILE A 1 82 ? -15.053 11.882 -18.475 1.00 20.08 80 ILE A N 1
ATOM 644 C CA . ILE A 1 82 ? -14.356 13.075 -18.942 1.00 22.22 80 ILE A CA 1
ATOM 645 C C . ILE A 1 82 ? -15.012 13.511 -20.242 1.00 24.18 80 ILE A C 1
ATOM 646 O O . ILE A 1 82 ? -15.252 14.681 -20.460 1.00 23.55 80 ILE A O 1
ATOM 651 N N . ALA A 1 83 ? -15.371 12.556 -21.082 1.00 20.76 81 ALA A N 1
ATOM 652 C CA . ALA A 1 83 ? -16.062 12.906 -22.349 1.00 21.88 81 ALA A CA 1
ATOM 653 C C . ALA A 1 83 ? -17.459 13.456 -22.078 1.00 23.72 81 ALA A C 1
ATOM 654 O O . ALA A 1 83 ? -17.875 14.408 -22.727 1.00 23.88 81 ALA A O 1
ATOM 656 N N . CYS A 1 84 ? -18.187 12.858 -21.140 1.00 20.21 82 CYS A N 1
ATOM 657 C CA . CYS A 1 84 ? -19.480 13.399 -20.730 1.00 21.83 82 CYS A CA 1
ATOM 658 C C . CYS A 1 84 ? -19.319 14.841 -20.244 1.00 23.90 82 CYS A C 1
ATOM 659 O O . CYS A 1 84 ? -20.139 15.699 -20.545 1.00 23.21 82 CYS A O 1
ATOM 662 N N . ASN A 1 85 ? -18.279 15.096 -19.465 1.00 21.64 83 ASN A N 1
ATOM 663 C CA . ASN A 1 85 ? -18.116 16.437 -18.918 1.00 20.93 83 ASN A CA 1
ATOM 664 C C . ASN A 1 85 ? -17.896 17.437 -20.030 1.00 25.15 83 ASN A C 1
ATOM 665 O O . ASN A 1 85 ? -18.429 18.557 -20.012 1.00 26.23 83 ASN A O 1
ATOM 670 N N . ASP A 1 86 ? -17.072 17.066 -20.995 1.00 26.61 84 ASP A N 1
ATOM 671 C CA . ASP A 1 86 ? -16.768 17.991 -22.075 1.00 28.94 84 ASP A CA 1
ATOM 672 C C . ASP A 1 86 ? -18.045 18.306 -22.877 1.00 29.09 84 ASP A C 1
ATOM 673 O O . ASP A 1 86 ? -18.246 19.431 -23.311 1.00 29.54 84 ASP A O 1
ATOM 678 N N . TYR A 1 87 ? -18.888 17.301 -23.105 1.00 28.65 85 TYR A N 1
ATOM 679 C CA . TYR A 1 87 ? -20.166 17.526 -23.777 1.00 26.72 85 TYR A CA 1
ATOM 680 C C . TYR A 1 87 ? -21.042 18.483 -22.971 1.00 27.19 85 TYR A C 1
ATOM 681 O O . TYR A 1 87 ? -21.662 19.409 -23.514 1.00 26.62 85 TYR A O 1
ATOM 690 N N . PHE A 1 88 ? -21.096 18.230 -21.663 1.00 24.40 86 PHE A N 1
ATOM 691 C CA . PHE A 1 88 ? -21.892 19.011 -20.737 1.00 20.58 86 PHE A CA 1
ATOM 692 C C . PHE A 1 88 ? -21.437 20.449 -20.781 1.00 24.50 86 PHE A C 1
ATOM 693 O O . PHE A 1 88 ? -22.262 21.383 -20.884 1.00 32.38 86 PHE A O 1
ATOM 701 N N . VAL A 1 89 ? -20.118 20.653 -20.730 1.00 24.80 87 VAL A N 1
ATOM 702 C CA . VAL A 1 89 ? -19.589 22.025 -20.729 1.00 26.47 87 VAL A CA 1
ATOM 703 C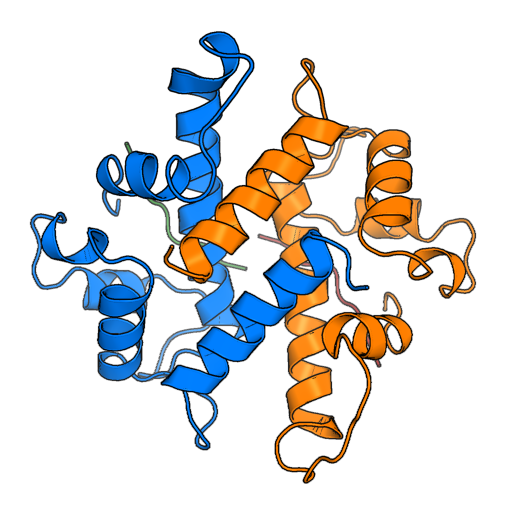 C . VAL A 1 89 ? -19.891 22.733 -22.060 1.00 27.74 87 VAL A C 1
ATOM 704 O O . VAL A 1 89 ? -20.236 23.909 -22.069 1.00 30.12 87 VAL A O 1
ATOM 708 N N . VAL A 1 90 ? -19.760 22.023 -23.181 1.00 24.09 88 VAL A N 1
ATOM 709 C CA . VAL A 1 90 ? -20.012 22.654 -24.482 1.00 28.02 88 VAL A CA 1
ATOM 710 C C . VAL A 1 90 ? -21.499 22.924 -24.751 1.00 27.59 88 VAL A C 1
ATOM 711 O O . VAL A 1 90 ? -21.890 23.979 -25.300 1.00 30.54 88 VAL A O 1
ATOM 715 N N . HIS A 1 91 ? -22.337 21.964 -24.393 1.00 29.30 89 HIS A N 1
ATOM 716 C CA . HIS A 1 91 ? -23.720 21.933 -24.890 1.00 31.17 89 HIS A CA 1
ATOM 717 C C . HIS A 1 91 ? -24.839 22.156 -23.872 1.00 37.57 89 HIS A C 1
ATOM 718 O O . HIS A 1 91 ? -25.974 22.446 -24.274 1.00 37.60 89 HIS A O 1
ATOM 725 N N . MET A 1 92 ? -24.542 22.009 -22.579 1.00 36.55 90 MET A N 1
ATOM 726 C CA . MET A 1 92 ? -25.592 21.971 -21.569 1.00 37.97 90 MET A CA 1
ATOM 727 C C . MET A 1 92 ? -25.436 23.010 -20.461 1.00 37.87 90 MET A C 1
ATOM 728 O O . MET A 1 92 ? -26.412 23.640 -20.066 1.00 40.55 90 MET A O 1
ATOM 733 N N . LYS A 1 93 ? -24.206 23.203 -19.987 1.00 35.21 91 LYS A N 1
ATOM 734 C CA . LYS A 1 93 ? -23.947 23.991 -18.766 1.00 37.46 91 LYS A CA 1
ATOM 735 C C . LYS A 1 93 ? -24.524 25.417 -18.830 1.00 41.81 91 LYS A C 1
ATOM 736 O O . LYS A 1 93 ? -25.165 25.896 -17.881 1.00 40.90 91 LYS A O 1
ATOM 742 N N . GLN A 1 94 ? -24.321 26.090 -19.953 1.00 45.09 92 GLN A N 1
ATOM 743 C CA . GLN A 1 94 ? -24.754 27.487 -20.072 1.00 52.37 92 GLN A CA 1
ATOM 744 C C . GLN A 1 94 ? -26.261 27.605 -20.199 1.00 56.67 92 GLN A C 1
ATOM 745 O O . GLN A 1 94 ? -26.826 28.711 -20.132 1.00 63.51 92 GLN A O 1
ATOM 751 N N . GLU A 1 95 ? -26.907 26.463 -20.395 1.00 55.67 93 GLU A N 1
ATOM 752 C CA . GLU A 1 95 ? -28.275 26.454 -20.901 1.00 61.93 93 GLU A CA 1
ATOM 753 C C . GLU A 1 95 ? -29.294 26.165 -19.800 1.00 61.82 93 GLU A C 1
ATOM 754 O O . GLU A 1 95 ? -30.497 26.352 -19.989 1.00 59.01 93 GLU A O 1
ATOM 760 N N . ASN A 1 96 ? -28.813 25.706 -18.651 1.00 58.60 94 ASN A N 1
ATOM 761 C CA . ASN A 1 96 ? -29.717 25.426 -17.534 1.00 63.88 94 ASN A CA 1
ATOM 762 C C . ASN A 1 96 ? -29.057 25.461 -16.158 1.00 62.19 94 ASN A C 1
ATOM 763 O O . ASN A 1 96 ? -27.872 25.121 -16.017 1.00 60.57 94 ASN A O 1
ATOM 768 N N . LEU A 1 97 ? -29.833 25.873 -15.147 1.00 62.69 95 LEU A N 1
ATOM 769 C CA . LEU A 1 97 ? -29.314 25.979 -13.765 1.00 60.65 95 LEU A CA 1
ATOM 770 C C . LEU A 1 97 ? -29.579 24.706 -13.043 1.00 54.25 95 LEU A C 1
ATOM 771 O O . LEU A 1 97 ? -29.007 24.441 -11.975 1.00 56.60 95 LEU A O 1
ATOM 776 N N . TYR A 1 98 ? -30.496 23.932 -13.600 1.00 47.89 96 TYR A N 1
ATOM 777 C CA . TYR A 1 98 ? -30.972 22.712 -12.954 1.00 44.56 96 TYR A CA 1
ATOM 778 C C . TYR A 1 98 ? -30.718 21.598 -13.926 1.00 47.80 96 TYR A C 1
ATOM 779 O O . TYR A 1 98 ? -30.868 21.805 -15.137 1.00 51.48 96 TYR A O 1
ATOM 788 N N . PHE A 1 99 ? -30.331 20.426 -13.422 1.00 50.92 97 PHE A N 1
ATOM 789 C CA . PHE A 1 99 ? -30.103 19.239 -14.281 1.00 50.11 97 PHE A CA 1
ATOM 790 C C . PHE A 1 99 ? -30.711 18.036 -13.626 1.00 47.53 97 PHE A C 1
ATOM 791 O O . PHE A 1 99 ? -30.646 17.940 -12.418 1.00 52.67 97 PHE A O 1
ATOM 799 N N . GLN A 1 100 ? -31.274 17.104 -14.399 1.00 44.86 98 GLN A N 1
ATOM 800 C CA . GLN A 1 100 ? -32.003 15.967 -13.806 1.00 47.83 98 GLN A CA 1
ATOM 801 C C . GLN A 1 100 ? -31.085 14.835 -13.323 1.00 49.51 98 GLN A C 1
ATOM 802 O O . GLN A 1 100 ? -30.226 14.325 -14.068 1.00 48.83 98 GLN A O 1
ATOM 808 N N . GLY A 1 101 ? -31.305 14.391 -12.099 1.00 49.79 99 GLY A N 1
ATOM 809 C CA . GLY A 1 101 ? -30.516 13.320 -11.531 1.00 46.24 99 GLY A CA 1
ATOM 810 C C . GLY A 1 101 ? -31.003 12.049 -12.161 1.00 45.39 99 GLY A C 1
ATOM 811 O O . GLY A 1 101 ? -32.175 11.963 -12.580 1.00 47.49 99 GLY A O 1
ATOM 812 N N . ASP A 1 102 ? -30.108 11.078 -12.303 1.00 44.08 100 ASP A N 1
ATOM 813 C CA . ASP A 1 102 ? -30.519 9.799 -12.853 1.00 48.83 100 ASP A CA 1
ATOM 814 C C . ASP A 1 102 ? -30.984 9.950 -14.277 1.00 48.88 100 ASP A C 1
ATOM 815 O O . ASP A 1 102 ? -31.580 9.011 -14.859 1.00 53.26 100 ASP A O 1
ATOM 820 N N . SER A 1 103 ? -30.608 11.080 -14.876 1.00 43.45 101 SER A N 1
ATOM 821 C CA . SER A 1 103 ? -30.979 11.339 -16.244 1.00 48.17 101 SER A CA 1
ATOM 822 C C . SER A 1 103 ? -29.826 11.896 -17.071 1.00 45.84 101 SER A C 1
ATOM 823 O O . SER A 1 103 ? -29.494 11.342 -18.132 1.00 44.37 101 SER A O 1
ATOM 826 N N . THR A 1 104 ? -29.185 12.971 -16.620 1.00 33.82 102 THR A N 1
ATOM 827 C CA . THR A 1 104 ? -28.271 13.638 -17.563 1.00 36.46 102 THR A CA 1
ATOM 828 C C . THR A 1 104 ? -27.090 12.838 -18.121 1.00 32.56 102 THR A C 1
ATOM 829 O O . THR A 1 104 ? -26.822 12.922 -19.316 1.00 30.11 102 THR A O 1
ATOM 833 N N . VAL A 1 105 ? -26.408 12.032 -17.307 1.00 26.96 103 VAL A N 1
ATOM 834 C CA . VAL A 1 105 ? -25.283 11.283 -17.836 1.00 24.09 103 VAL A CA 1
ATOM 835 C C . VAL A 1 105 ? -25.773 10.192 -18.778 1.00 27.57 103 VAL A C 1
ATOM 836 O O . VAL A 1 105 ? -25.139 9.886 -19.785 1.00 28.21 103 VAL A O 1
ATOM 840 N N . HIS A 1 106 ? -26.928 9.625 -18.479 1.00 26.13 104 HIS A N 1
ATOM 841 C CA . HIS A 1 106 ? -27.509 8.654 -19.415 1.00 31.65 104 HIS A CA 1
ATOM 842 C C . HIS A 1 106 ? -27.736 9.338 -20.757 1.00 33.62 104 HIS A C 1
ATOM 843 O O . HIS A 1 106 ? -27.456 8.768 -21.826 1.00 29.24 104 HIS A O 1
ATOM 850 N N . GLU A 1 107 ? -28.234 10.574 -20.711 1.00 35.32 105 GLU A N 1
ATOM 851 C CA . GLU A 1 107 ? -28.546 11.275 -21.964 1.00 39.50 105 GLU A CA 1
ATOM 852 C C . GLU A 1 107 ? -27.285 11.592 -22.762 1.00 37.97 105 GLU A C 1
ATOM 853 O O . GLU A 1 107 ? -27.235 11.439 -23.980 1.00 33.85 105 GLU A O 1
ATOM 859 N N . ILE A 1 108 ? -26.266 12.062 -22.066 1.00 26.52 106 ILE A N 1
ATOM 860 C CA . ILE A 1 108 ? -24.990 12.362 -22.707 1.00 30.01 106 ILE A CA 1
ATOM 861 C C . ILE A 1 108 ? -24.283 11.125 -23.252 1.00 30.58 106 ILE A C 1
ATOM 862 O O . ILE A 1 108 ? -23.627 11.194 -24.276 1.00 27.29 106 ILE A O 1
ATOM 867 N N . LEU A 1 109 ? -24.364 9.996 -22.558 1.00 24.68 107 LEU A N 1
ATOM 868 C CA . LEU A 1 109 ? -23.665 8.809 -23.045 1.00 24.40 107 LEU A CA 1
ATOM 869 C C . LEU A 1 109 ? -24.191 8.431 -24.445 1.00 26.36 107 LEU A C 1
ATOM 870 O O . LEU A 1 109 ? -23.474 7.884 -25.282 1.00 32.33 107 LEU A O 1
ATOM 875 N N . SER A 1 110 ? -25.458 8.701 -24.693 1.00 28.48 108 SER A N 1
ATOM 876 C CA . SER A 1 110 ? -26.071 8.353 -25.988 1.00 30.76 108 SER A CA 1
ATOM 877 C C . SER A 1 110 ? -25.510 9.213 -27.121 1.00 37.47 108 SER A C 1
ATOM 878 O O . SER A 1 110 ? -25.745 8.941 -28.305 1.00 38.88 108 SER A O 1
ATOM 881 N N . LYS A 1 111 ? -24.772 10.258 -26.761 1.00 34.43 109 LYS A N 1
ATOM 882 C CA . LYS A 1 111 ? -24.202 11.174 -27.750 1.00 38.03 109 LYS A CA 1
ATOM 883 C C . LYS A 1 111 ? -22.760 10.829 -28.097 1.00 39.57 109 LYS A C 1
ATOM 884 O O . LYS A 1 111 ? -22.163 11.473 -28.969 1.00 39.74 109 LYS A O 1
ATOM 890 N N . LEU A 1 112 ? -22.207 9.831 -27.401 1.00 34.60 110 LEU A N 1
ATOM 891 C CA . LEU A 1 112 ? -20.793 9.522 -27.494 1.00 33.05 110 LEU A CA 1
ATOM 892 C C . LEU A 1 112 ? -20.584 8.341 -28.384 1.00 36.16 110 LEU A C 1
ATOM 893 O O . LEU A 1 112 ? -21.411 7.442 -28.406 1.00 33.72 110 LEU A O 1
ATOM 898 N N . SER A 1 113 ? -19.459 8.338 -29.091 1.00 36.94 111 SER A N 1
ATOM 899 C CA . SER A 1 113 ? -18.979 7.134 -29.741 1.00 40.00 111 SER A CA 1
ATOM 900 C C . SER A 1 113 ? -17.481 6.987 -29.462 1.00 40.42 111 SER A C 1
ATOM 901 O O . SER A 1 113 ? -16.786 7.979 -29.241 1.00 34.85 111 SER A O 1
ATOM 904 N N . LEU A 1 114 ? -16.991 5.752 -29.443 1.00 41.69 112 LEU A N 1
ATOM 905 C CA . LEU A 1 114 ? -15.566 5.515 -29.279 1.00 46.02 112 LEU A CA 1
ATOM 906 C C . LEU A 1 114 ? -14.841 6.141 -30.460 1.00 52.32 112 LEU A C 1
ATOM 907 O O . LEU A 1 114 ? -15.357 6.152 -31.588 1.00 54.12 112 LEU A O 1
ATOM 912 N N . GLU A 1 115 ? -13.649 6.673 -30.208 1.00 55.87 113 GLU A N 1
ATOM 913 C CA . GLU A 1 115 ? -12.825 7.221 -31.279 1.00 62.73 113 GLU A CA 1
ATOM 914 C C . GLU A 1 115 ? -12.654 6.192 -32.398 1.00 66.69 113 GLU A C 1
ATOM 915 O O . GLU A 1 115 ? -12.684 6.534 -33.587 1.00 72.25 113 GLU A O 1
ATOM 921 N N . PRO B 1 3 ? -31.466 5.184 -13.475 1.00 68.66 1 PRO B N 1
ATOM 922 C CA . PRO B 1 3 ? -31.214 4.662 -12.126 1.00 64.16 1 PRO B CA 1
ATOM 923 C C . PRO B 1 3 ? -30.103 3.614 -12.100 1.00 56.27 1 PRO B C 1
ATOM 924 O O . PRO B 1 3 ? -29.926 2.936 -11.080 1.00 61.50 1 PRO B O 1
ATOM 928 N N . SER B 1 4 ? -29.380 3.473 -13.209 1.00 43.82 2 SER B N 1
ATOM 929 C CA . SER B 1 4 ? -28.096 2.788 -13.182 1.00 31.23 2 SER B CA 1
ATOM 930 C C . SER B 1 4 ? -27.229 3.416 -12.083 1.00 30.55 2 SER B C 1
ATOM 931 O O . SER B 1 4 ? -27.106 4.646 -11.993 1.00 30.97 2 SER B O 1
ATOM 934 N N . GLN B 1 5 ? -26.625 2.584 -11.235 1.00 28.46 3 GLN B N 1
ATOM 935 C CA . GLN B 1 5 ? -25.776 3.112 -10.174 1.00 30.03 3 GLN B CA 1
ATOM 936 C C . GLN B 1 5 ? -24.514 3.766 -10.730 1.00 25.77 3 GLN B C 1
ATOM 937 O O . GLN B 1 5 ? -24.052 4.808 -10.213 1.00 27.89 3 GLN B O 1
ATOM 943 N N . MET B 1 6 ? -23.937 3.177 -11.779 1.00 22.40 4 MET B N 1
ATOM 944 C CA . MET B 1 6 ? -22.724 3.770 -12.358 1.00 22.19 4 MET B CA 1
ATOM 945 C C . MET B 1 6 ? -23.024 5.148 -12.966 1.00 24.63 4 MET B C 1
ATOM 946 O O . MET B 1 6 ? -22.248 6.083 -12.793 1.00 24.87 4 MET B O 1
ATOM 951 N N . GLU B 1 7 ? -24.129 5.275 -13.697 1.00 24.34 5 GLU B N 1
ATOM 952 C CA . GLU B 1 7 ? -24.462 6.572 -14.312 1.00 24.11 5 GLU B CA 1
ATOM 953 C C . GLU B 1 7 ? -24.727 7.588 -13.217 1.00 29.30 5 GLU B C 1
ATOM 954 O O . GLU B 1 7 ? -24.349 8.752 -13.319 1.00 28.95 5 GLU B O 1
ATOM 960 N N . HIS B 1 8 ? -25.378 7.144 -12.147 1.00 28.29 6 HIS B N 1
ATOM 961 C CA . HIS B 1 8 ? -25.562 8.039 -11.005 1.00 24.45 6 HIS B CA 1
ATOM 962 C C . HIS B 1 8 ? -24.218 8.503 -10.415 1.00 23.41 6 HIS B C 1
ATOM 963 O O . HIS B 1 8 ? -24.033 9.698 -10.128 1.00 29.73 6 HIS B O 1
ATOM 970 N N . ALA B 1 9 ? -23.282 7.571 -10.229 1.00 22.47 7 ALA B N 1
ATOM 971 C CA . ALA B 1 9 ? -21.976 7.903 -9.657 1.00 23.56 7 ALA B CA 1
ATOM 972 C C . ALA B 1 9 ? -21.210 8.894 -10.538 1.00 24.63 7 ALA B C 1
ATOM 973 O O . ALA B 1 9 ? -20.523 9.787 -10.026 1.00 21.67 7 ALA B O 1
ATOM 975 N N . MET B 1 10 ? -21.308 8.735 -11.860 1.00 23.35 8 MET B N 1
ATOM 976 C CA . MET B 1 10 ? -20.638 9.675 -12.792 1.00 22.33 8 MET B CA 1
ATOM 977 C C . MET B 1 10 ? -21.199 11.081 -12.658 1.00 20.84 8 MET B C 1
ATOM 978 O O . MET B 1 10 ? -20.440 12.074 -12.660 1.00 26.34 8 MET B O 1
ATOM 983 N N . GLU B 1 11 ? -22.527 11.181 -12.557 1.00 23.59 9 GLU B N 1
ATOM 984 C CA . GLU B 1 11 ? -23.184 12.470 -12.380 1.00 26.21 9 GLU B CA 1
ATOM 985 C C . GLU B 1 11 ? -22.691 13.129 -11.116 1.00 25.14 9 GLU B C 1
ATOM 986 O O . GLU B 1 11 ? -22.496 14.357 -11.081 1.00 25.76 9 GLU B O 1
ATOM 992 N N . THR B 1 12 ? -22.520 12.330 -10.062 1.00 25.34 10 THR B N 1
ATOM 993 C CA . THR B 1 12 ? -22.057 12.869 -8.796 1.00 24.36 10 THR B CA 1
ATOM 994 C C . THR B 1 12 ? -20.694 13.500 -8.975 1.00 20.03 10 THR B C 1
ATOM 995 O O . THR B 1 12 ? -20.438 14.605 -8.489 1.00 23.17 10 THR B O 1
ATOM 999 N N . MET B 1 13 ? -19.801 12.799 -9.646 1.00 22.46 11 MET B N 1
ATOM 1000 C CA . MET B 1 13 ? -18.441 13.293 -9.850 1.00 25.11 11 MET B CA 1
ATOM 1001 C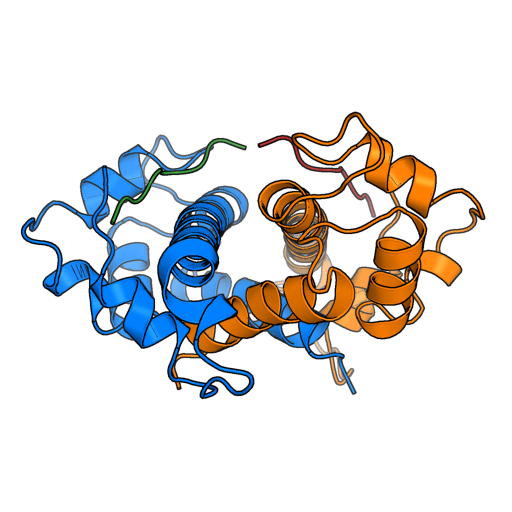 C . MET B 1 13 ? -18.384 14.538 -10.725 1.00 26.31 11 MET B C 1
ATOM 1002 O O . MET B 1 13 ? -17.658 15.501 -10.427 1.00 23.61 11 MET B O 1
ATOM 1007 N N . MET B 1 14 ? -19.139 14.523 -11.812 1.00 24.11 12 MET B N 1
ATOM 1008 C CA . MET B 1 14 ? -19.228 15.713 -12.675 1.00 21.46 12 MET B CA 1
ATOM 1009 C C . MET B 1 14 ? -19.821 16.913 -11.983 1.00 23.44 12 MET B C 1
ATOM 1010 O O . MET B 1 14 ? -19.280 18.029 -12.076 1.00 28.19 12 MET B O 1
ATOM 1015 N N . PHE B 1 15 ? -20.970 16.736 -11.337 1.00 23.37 13 PHE B N 1
ATOM 1016 C CA . PHE B 1 15 ? -21.623 17.878 -10.717 1.00 29.07 13 PHE B CA 1
ATOM 1017 C C . PHE B 1 15 ? -20.944 18.344 -9.439 1.00 27.76 13 PHE B C 1
ATOM 1018 O O . PHE B 1 15 ? -21.058 19.509 -9.056 1.00 25.49 13 PHE B O 1
ATOM 1026 N N . THR B 1 16 ? -20.265 17.436 -8.739 1.00 25.65 14 THR B N 1
ATOM 1027 C CA . THR B 1 16 ? -19.452 17.870 -7.598 1.00 27.51 14 THR B CA 1
ATOM 1028 C C . THR B 1 16 ? -18.344 18.813 -8.055 1.00 26.01 14 THR B C 1
ATOM 1029 O O . THR B 1 16 ? -18.061 19.819 -7.416 1.00 22.02 14 THR B O 1
ATOM 1033 N N . PHE B 1 17 ? -17.714 18.505 -9.181 1.00 21.14 15 PHE B N 1
ATOM 1034 C CA . PHE B 1 17 ? -16.638 19.371 -9.646 1.00 22.87 15 PHE B CA 1
ATOM 1035 C C . PHE B 1 17 ? -17.184 20.750 -9.938 1.00 25.85 15 PHE B C 1
ATOM 1036 O O . PHE B 1 17 ? -16.632 21.777 -9.487 1.00 26.49 15 PHE B O 1
ATOM 1044 N N . HIS B 1 18 ? -18.271 20.802 -10.711 1.00 26.46 16 HIS B N 1
ATOM 1045 C CA . HIS B 1 18 ? -18.844 22.103 -11.098 1.00 30.47 16 HIS B CA 1
ATOM 1046 C C . HIS B 1 18 ? -19.464 22.912 -9.954 1.00 32.28 16 HIS B C 1
ATOM 1047 O O . HIS B 1 18 ? -19.533 24.165 -9.989 1.00 34.71 16 HIS B O 1
ATOM 1054 N N . LYS B 1 19 ? -19.950 22.225 -8.938 1.00 29.21 17 LYS B N 1
ATOM 1055 C CA . LYS B 1 19 ? -20.475 22.931 -7.785 1.00 33.18 17 LYS B CA 1
ATOM 1056 C C . LYS B 1 19 ? -19.339 23.726 -7.166 1.00 30.94 17 LYS B C 1
ATOM 1057 O O . LYS B 1 19 ? -19.531 24.881 -6.771 1.00 36.94 17 LYS B O 1
ATOM 1063 N N . PHE B 1 20 ? -18.155 23.122 -7.059 1.00 30.22 18 PHE B N 1
ATOM 1064 C CA . PHE B 1 20 ? -17.056 23.808 -6.368 1.00 36.81 18 PHE B CA 1
ATOM 1065 C C . PHE B 1 20 ? -16.176 24.652 -7.287 1.00 39.79 18 PHE B C 1
ATOM 1066 O O . PHE B 1 20 ? -15.528 25.584 -6.833 1.00 36.52 18 PHE B O 1
ATOM 1074 N N . ALA B 1 21 ? -16.184 24.362 -8.584 1.00 30.80 19 ALA B N 1
ATOM 1075 C CA . ALA B 1 21 ? -15.376 25.132 -9.517 1.00 33.08 19 ALA B CA 1
ATOM 1076 C C . ALA B 1 21 ? -16.086 26.421 -9.956 1.00 35.89 19 ALA B C 1
ATOM 1077 O O . ALA B 1 21 ? -15.434 27.373 -10.378 1.00 43.70 19 ALA B O 1
ATOM 1079 N N . GLY B 1 22 ? -17.417 26.406 -9.908 1.00 38.59 20 GLY B N 1
ATOM 1080 C CA . GLY B 1 22 ? -18.242 27.512 -10.373 1.00 45.22 20 GLY B CA 1
ATOM 1081 C C . GLY B 1 22 ? -18.061 27.867 -11.833 1.00 47.41 20 GLY B C 1
ATOM 1082 O O . GLY B 1 22 ? -17.544 27.078 -12.625 1.00 41.25 20 GLY B O 1
ATOM 1083 N N . ASP B 1 23 ? -18.493 29.079 -12.173 1.00 54.13 21 ASP B N 1
ATOM 1084 C CA . ASP B 1 23 ? -18.454 29.618 -13.524 1.00 61.47 21 ASP B CA 1
ATOM 1085 C C . ASP B 1 23 ? -17.057 29.567 -14.153 1.00 58.95 21 ASP B C 1
ATOM 1086 O O . ASP B 1 23 ? -16.935 29.269 -15.330 1.00 61.44 21 ASP B O 1
ATOM 1091 N N . LYS B 1 24 ? -16.002 29.838 -13.385 1.00 53.20 22 LYS B N 1
ATOM 1092 C CA . LYS B 1 24 ? -14.653 29.843 -13.961 1.00 53.30 22 LYS B CA 1
ATOM 1093 C C . LYS B 1 24 ? -14.275 28.451 -14.490 1.00 41.60 22 LYS B C 1
ATOM 1094 O O . LYS B 1 24 ? -13.414 28.306 -15.376 1.00 42.23 22 LYS B O 1
ATOM 1100 N N . GLY B 1 25 ? -14.923 27.415 -13.962 1.00 37.99 23 GLY B N 1
ATOM 1101 C CA . GLY B 1 25 ? -14.754 26.071 -14.491 1.00 41.77 23 GLY B CA 1
ATOM 1102 C C . GLY B 1 25 ? -13.475 25.348 -14.116 1.00 41.09 23 GLY B C 1
ATOM 1103 O O . GLY B 1 25 ? -13.106 24.344 -14.726 1.00 37.94 23 GLY B O 1
ATOM 1104 N N . TYR B 1 26 ? -12.797 25.845 -13.096 1.00 36.50 24 TYR B N 1
ATOM 1105 C CA . TYR B 1 26 ? -11.679 25.110 -12.511 1.00 37.34 24 TYR B CA 1
ATOM 1106 C C . TYR B 1 26 ? -11.679 25.315 -11.004 1.00 38.24 24 TYR B C 1
ATOM 1107 O O . TYR B 1 26 ? -12.355 26.224 -10.491 1.00 37.68 24 TYR B O 1
ATOM 1116 N N . LEU B 1 27 ? -10.919 24.475 -10.308 1.00 35.25 25 LEU B N 1
ATOM 1117 C CA . LEU B 1 27 ? -10.753 24.574 -8.852 1.00 32.87 25 LEU B CA 1
ATOM 1118 C C . LEU B 1 27 ? -9.444 25.263 -8.506 1.00 35.21 25 LEU B C 1
ATOM 1119 O O . LEU B 1 27 ? -8.410 24.957 -9.102 1.00 40.94 25 LEU B O 1
ATOM 1124 N N . THR B 1 28 ? -9.483 26.183 -7.538 1.00 35.86 26 THR B N 1
ATOM 1125 C CA . THR B 1 28 ? -8.262 26.702 -6.956 1.00 32.78 26 THR B CA 1
ATOM 1126 C C . THR B 1 28 ? -7.808 25.727 -5.889 1.00 33.67 26 THR B C 1
ATOM 1127 O O . THR B 1 28 ? -8.442 24.675 -5.664 1.00 33.11 26 THR B O 1
ATOM 1131 N N . LYS B 1 29 ? -6.699 26.045 -5.236 1.00 38.17 27 LYS B N 1
ATOM 1132 C CA . LYS B 1 29 ? -6.240 25.222 -4.128 1.00 41.23 27 LYS B CA 1
ATOM 1133 C C . LYS B 1 29 ? -7.277 25.320 -3.010 1.00 41.78 27 LYS B C 1
ATOM 1134 O O . LYS B 1 29 ? -7.607 24.315 -2.361 1.00 37.33 27 LYS B O 1
ATOM 1140 N N . GLU B 1 30 ? -7.790 26.531 -2.797 1.00 41.32 28 GLU B N 1
ATOM 1141 C CA . GLU B 1 30 ? -8.807 26.791 -1.775 1.00 40.94 28 GLU B CA 1
ATOM 1142 C C . GLU B 1 30 ? -10.135 26.088 -2.093 1.00 40.45 28 GLU B C 1
ATOM 1143 O O . GLU B 1 30 ? -10.795 25.586 -1.178 1.00 37.93 28 GLU B O 1
ATOM 1149 N N . ASP B 1 31 ? -10.509 26.034 -3.375 1.00 41.85 29 ASP B N 1
ATOM 1150 C CA . ASP B 1 31 ? -11.736 25.356 -3.782 1.00 39.88 29 ASP B CA 1
ATOM 1151 C C . ASP B 1 31 ? -11.589 23.869 -3.528 1.00 34.17 29 ASP B C 1
ATOM 1152 O O . ASP B 1 31 ? -12.525 23.200 -3.059 1.00 35.87 29 ASP B O 1
ATOM 1157 N N . LEU B 1 32 ? -10.412 23.333 -3.838 1.00 32.95 30 LEU B N 1
ATOM 1158 C CA . LEU B 1 32 ? -10.149 21.916 -3.618 1.00 30.61 30 LEU B CA 1
ATOM 1159 C C . LEU B 1 32 ? -10.202 21.581 -2.140 1.00 36.45 30 LEU B C 1
ATOM 1160 O O . LEU B 1 32 ? -10.729 20.527 -1.727 1.00 35.60 30 LEU B O 1
ATOM 1165 N N . ARG B 1 33 ? -9.647 22.469 -1.321 1.00 33.91 31 ARG B N 1
ATOM 1166 C CA . ARG B 1 33 ? -9.632 22.264 0.124 1.00 32.43 31 ARG B CA 1
ATOM 1167 C C . ARG B 1 33 ? -11.052 22.202 0.675 1.00 32.66 31 ARG B C 1
ATOM 1168 O O . ARG B 1 33 ? -11.370 21.362 1.517 1.00 36.00 31 ARG B O 1
ATOM 1176 N N . VAL B 1 34 ? -11.900 23.101 0.188 1.00 33.31 32 VAL B N 1
ATOM 1177 C CA . VAL B 1 34 ? -13.297 23.160 0.597 1.00 36.61 32 VAL B CA 1
ATOM 1178 C C . VAL B 1 34 ? -14.049 21.937 0.062 1.00 36.44 32 VAL B C 1
ATOM 1179 O O . VAL B 1 34 ? -14.804 21.288 0.793 1.00 35.56 32 VAL B O 1
ATOM 1183 N N . LEU B 1 35 ? -13.802 21.576 -1.191 1.00 33.94 33 LEU B N 1
ATOM 1184 C CA . LEU B 1 35 ? -14.367 20.333 -1.737 1.00 31.66 33 LEU B CA 1
ATOM 1185 C C . LEU B 1 35 ? -14.014 19.083 -0.910 1.00 30.12 33 LEU B C 1
ATOM 1186 O O . LEU B 1 35 ? -14.884 18.292 -0.543 1.00 28.18 33 LEU B O 1
ATOM 1191 N N . MET B 1 36 ? -12.730 18.896 -0.639 1.00 27.21 34 MET B N 1
ATOM 1192 C CA . MET B 1 36 ? -12.272 17.756 0.134 1.00 27.06 34 MET B CA 1
ATOM 1193 C C . MET B 1 36 ? -12.801 17.746 1.554 1.00 30.74 34 MET B C 1
ATOM 1194 O O . MET B 1 36 ? -13.101 16.693 2.107 1.00 28.60 34 MET B O 1
ATOM 1199 N N . GLU B 1 37 ? -12.907 18.921 2.150 1.00 30.61 35 GLU B N 1
ATOM 1200 C CA . GLU B 1 37 ? -13.399 19.021 3.517 1.00 35.34 35 GLU B CA 1
ATOM 1201 C C . GLU B 1 37 ? -14.844 18.540 3.643 1.00 39.98 35 GLU B C 1
ATOM 1202 O O . GLU B 1 37 ? -15.207 17.914 4.630 1.00 37.41 35 GLU B O 1
ATOM 1208 N N . LYS B 1 38 ? -15.655 18.842 2.634 1.00 36.38 36 LYS B N 1
ATOM 1209 C CA . LYS B 1 38 ? -17.051 18.408 2.568 1.00 42.02 36 LYS B CA 1
ATOM 1210 C C . LYS B 1 38 ? -17.232 16.993 2.009 1.00 33.25 36 LYS B C 1
ATOM 1211 O O . LYS B 1 38 ? -18.048 16.210 2.513 1.00 37.83 36 LYS B O 1
ATOM 1217 N N . GLU B 1 39 ? -16.490 16.647 0.960 1.00 34.51 37 GLU B N 1
ATOM 1218 C CA . GLU B 1 39 ? -16.716 15.350 0.332 1.00 27.48 37 GLU B CA 1
ATOM 1219 C C . GLU B 1 39 ? -15.847 14.224 0.858 1.00 32.66 37 GLU B C 1
ATOM 1220 O O . GLU B 1 39 ? -16.179 13.049 0.657 1.00 30.10 37 GLU B O 1
ATOM 1226 N N . PHE B 1 40 ? -14.745 14.558 1.530 1.00 32.38 38 PHE B N 1
ATOM 1227 C CA . PHE B 1 40 ? -13.932 13.530 2.195 1.00 29.68 38 PHE B CA 1
ATOM 1228 C C . PHE B 1 40 ? -13.719 13.985 3.618 1.00 30.85 38 PHE B C 1
ATOM 1229 O O . PHE B 1 40 ? -12.591 14.267 4.019 1.00 31.87 38 PHE B O 1
ATOM 1237 N N . PRO B 1 41 ? -14.822 14.065 4.382 1.00 35.56 39 PRO B N 1
ATOM 1238 C CA . PRO B 1 41 ? -14.817 14.619 5.740 1.00 43.13 39 PRO B CA 1
ATOM 1239 C C . PRO B 1 41 ? -13.826 13.885 6.616 1.00 45.65 39 PRO B C 1
ATOM 1240 O O . PRO B 1 41 ? -13.859 12.649 6.651 1.00 41.28 39 PRO B O 1
ATOM 1244 N N . GLY B 1 42 ? -12.966 14.625 7.309 1.00 44.34 40 GLY B N 1
ATOM 1245 C CA . GLY B 1 42 ? -11.993 14.003 8.188 1.00 45.46 40 GLY B CA 1
ATOM 1246 C C . GLY B 1 42 ? -10.708 13.632 7.467 1.00 42.16 40 GLY B C 1
ATOM 1247 O O . GLY B 1 42 ? -9.665 13.526 8.097 1.00 38.22 40 GLY B O 1
ATOM 1248 N N . PHE B 1 43 ? -10.766 13.457 6.146 1.00 35.69 41 PHE B N 1
ATOM 1249 C CA . PHE B 1 43 ? -9.601 12.965 5.404 1.00 35.51 41 PHE B CA 1
ATOM 1250 C C . PHE B 1 43 ? -8.359 13.833 5.558 1.00 34.66 41 PHE B C 1
ATOM 1251 O O . PHE B 1 43 ? -7.315 13.346 6.003 1.00 37.90 41 PHE B O 1
ATOM 1259 N N . LEU B 1 44 ? -8.459 15.125 5.238 1.00 33.85 42 LEU B N 1
ATOM 1260 C CA . LEU B 1 44 ? -7.282 15.998 5.319 1.00 33.98 42 LEU B CA 1
ATOM 1261 C C . LEU B 1 44 ? -6.813 16.121 6.755 1.00 37.12 42 LEU B C 1
ATOM 1262 O O . LEU B 1 44 ? -5.600 16.178 7.055 1.00 39.65 42 LEU B O 1
ATOM 1267 N N . GLU B 1 45 ? -7.785 16.213 7.651 1.00 42.13 43 GLU B N 1
ATOM 1268 C CA . GLU B 1 45 ? -7.465 16.442 9.053 1.00 47.62 43 GLU B CA 1
ATOM 1269 C C . GLU B 1 45 ? -6.727 15.218 9.566 1.00 45.12 43 GLU B C 1
ATOM 1270 O O . GLU B 1 45 ? -5.777 15.340 10.344 1.00 49.69 43 GLU B O 1
ATOM 1276 N N . ASN B 1 46 ? -7.155 14.042 9.116 1.00 40.10 44 ASN B N 1
ATOM 1277 C CA . ASN B 1 46 ? -6.462 12.809 9.476 1.00 43.94 44 ASN B CA 1
ATOM 1278 C C . ASN B 1 46 ? -5.019 12.788 8.974 1.00 40.79 44 ASN B C 1
ATOM 1279 O O . ASN B 1 46 ? -4.145 12.223 9.604 1.00 41.44 44 ASN B O 1
ATOM 1284 N N . GLN B 1 47 ? -4.768 13.383 7.815 1.00 40.38 45 GLN B N 1
ATOM 1285 C CA . GLN B 1 47 ? -3.400 13.518 7.358 1.00 40.16 45 GLN B CA 1
ATOM 1286 C C . GLN B 1 47 ? -2.743 14.333 8.451 1.00 53.58 45 GLN B C 1
ATOM 1287 O O . GLN B 1 47 ? -3.380 15.182 9.082 1.00 61.61 45 GLN B O 1
ATOM 1293 N N . LYS B 1 48 ? -1.479 14.087 8.713 1.00 39.17 46 LYS B N 1
ATOM 1294 C CA . LYS B 1 48 ? -0.861 14.814 9.831 1.00 62.07 46 LYS B CA 1
ATOM 1295 C C . LYS B 1 48 ? -0.174 16.052 9.345 1.00 56.46 46 LYS B C 1
ATOM 1296 O O . LYS B 1 48 ? 0.856 16.431 9.891 1.00 52.59 46 LYS B O 1
ATOM 1302 N N . ASP B 1 49 ? -0.751 16.686 8.324 1.00 56.20 47 ASP B N 1
ATOM 1303 C CA . ASP B 1 49 ? 0.007 17.617 7.498 1.00 48.63 47 ASP B CA 1
ATOM 1304 C C . ASP B 1 49 ? -0.769 18.846 7.031 1.00 41.08 47 ASP B C 1
ATOM 1305 O O . ASP B 1 49 ? -1.665 18.745 6.183 1.00 37.97 47 ASP B O 1
ATOM 1310 N N . PRO B 1 50 ? -0.396 20.023 7.535 1.00 41.42 48 PRO B N 1
ATOM 1311 C CA . PRO B 1 50 ? -1.137 21.194 7.060 1.00 44.95 48 PRO B CA 1
ATOM 1312 C C . PRO B 1 50 ? -0.896 21.481 5.582 1.00 42.03 48 PRO B C 1
ATOM 1313 O O . PRO B 1 50 ? -1.611 22.309 5.027 1.00 44.04 48 PRO B O 1
ATOM 1317 N N . LEU B 1 51 ? 0.078 20.821 4.954 1.00 37.06 49 LEU B N 1
ATOM 1318 C CA . LEU B 1 51 ? 0.350 21.067 3.521 1.00 34.31 49 LEU B CA 1
ATOM 1319 C C . LEU B 1 51 ? -0.130 19.929 2.630 1.00 35.55 49 LEU B C 1
ATOM 1320 O O . LEU B 1 51 ? 0.285 19.831 1.467 1.00 35.03 49 LEU B O 1
ATOM 1325 N N . ALA B 1 52 ? -0.976 19.053 3.178 1.00 31.26 50 ALA B N 1
ATOM 1326 C CA . ALA B 1 52 ? -1.435 17.888 2.411 1.00 30.33 50 ALA B CA 1
ATOM 1327 C C . ALA B 1 52 ? -2.085 18.290 1.097 1.00 31.10 50 ALA B C 1
ATOM 1328 O O . ALA B 1 52 ? -1.828 17.656 0.078 1.00 29.26 50 ALA B O 1
ATOM 1330 N N . VAL B 1 53 ? -2.943 19.310 1.112 1.00 33.16 51 VAL B N 1
ATOM 1331 C CA . VAL B 1 53 ? -3.621 19.710 -0.125 1.00 36.40 51 VAL B CA 1
ATOM 1332 C C . VAL B 1 53 ? -2.644 20.253 -1.153 1.00 32.62 51 VAL B C 1
ATOM 1333 O O . VAL B 1 53 ? -2.766 19.977 -2.336 1.00 35.26 51 VAL B O 1
ATOM 1337 N N . ASP B 1 54 ? -1.678 21.040 -0.694 1.00 30.40 52 ASP B N 1
ATOM 1338 C CA . ASP B 1 54 ? -0.658 21.586 -1.569 1.00 31.01 52 ASP B CA 1
ATOM 1339 C C . ASP B 1 54 ? 0.099 20.459 -2.209 1.00 31.20 52 ASP B C 1
ATOM 1340 O O . ASP B 1 54 ? 0.423 20.508 -3.399 1.00 31.92 52 ASP B O 1
ATOM 1345 N N . LYS B 1 55 ? 0.411 19.439 -1.411 1.00 29.01 53 LYS B N 1
ATOM 1346 C CA . LYS B 1 55 ? 1.148 18.275 -1.920 1.00 28.32 53 LYS B CA 1
ATOM 1347 C C . LYS B 1 55 ? 0.274 17.512 -2.905 1.00 33.96 53 LYS B C 1
ATOM 1348 O O . LYS B 1 55 ? 0.750 17.038 -3.943 1.00 33.82 53 LYS B O 1
ATOM 1354 N N . ILE B 1 56 ? -1.012 17.413 -2.605 1.00 36.31 54 ILE B N 1
ATOM 1355 C CA . ILE B 1 56 ? -1.873 16.610 -3.473 1.00 40.92 54 ILE B CA 1
ATOM 1356 C C . ILE B 1 56 ? -1.917 17.241 -4.852 1.00 44.64 54 ILE B C 1
ATOM 1357 O O . ILE B 1 56 ? -1.700 16.562 -5.866 1.00 50.95 54 ILE B O 1
ATOM 1362 N N . MET B 1 57 ? -2.219 18.533 -4.881 1.00 44.35 55 MET B N 1
ATOM 1363 C CA . MET B 1 57 ? -2.242 19.295 -6.125 1.00 49.63 55 MET B CA 1
ATOM 1364 C C . MET B 1 57 ? -1.011 19.033 -6.976 1.00 51.14 55 MET B C 1
ATOM 1365 O O . MET B 1 57 ? -1.105 18.723 -8.167 1.00 52.16 55 MET B O 1
ATOM 1370 N N . LYS B 1 58 ? 0.149 19.165 -6.350 1.00 49.37 56 LYS B N 1
ATOM 1371 C CA . LYS B 1 58 ? 1.412 18.944 -7.024 1.00 50.00 56 LYS B CA 1
ATOM 1372 C C . LYS B 1 58 ? 1.421 17.608 -7.767 1.00 46.21 56 LYS B C 1
ATOM 1373 O O . LYS B 1 58 ? 2.072 17.480 -8.800 1.00 52.55 56 LYS B O 1
ATOM 1379 N N . ASP B 1 59 ? 0.722 16.610 -7.227 1.00 43.15 57 ASP B N 1
ATOM 1380 C CA . ASP B 1 59 ? 0.748 15.263 -7.785 1.00 49.01 57 ASP B CA 1
ATOM 1381 C C . ASP B 1 59 ? -0.417 14.949 -8.710 1.00 46.61 57 ASP B C 1
ATOM 1382 O O . ASP B 1 59 ? -0.546 13.819 -9.188 1.00 48.22 57 ASP B O 1
ATOM 1387 N N . LEU B 1 60 ? -1.272 15.935 -8.956 1.00 44.57 58 LEU B N 1
ATOM 1388 C CA . LEU B 1 60 ? -2.425 15.718 -9.840 1.00 43.44 58 LEU B CA 1
ATOM 1389 C C . LEU B 1 60 ? -1.970 15.722 -11.303 1.00 47.75 58 LEU B C 1
ATOM 1390 O O . LEU B 1 60 ? -0.898 16.240 -11.621 1.00 53.40 58 LEU B O 1
ATOM 1395 N N . ASP B 1 61 ? -2.768 15.120 -12.179 1.00 49.37 59 ASP B N 1
ATOM 1396 C CA . ASP B 1 61 ? -2.514 15.175 -13.620 1.00 57.76 59 ASP B CA 1
ATOM 1397 C C . ASP B 1 61 ? -3.018 16.378 -14.435 1.00 58.26 59 ASP B C 1
ATOM 1398 O O . ASP B 1 61 ? -4.147 16.819 -14.226 1.00 59.97 59 ASP B O 1
ATOM 1403 N N . GLN B 1 62 ? -2.101 16.997 -15.167 1.00 65.01 60 GLN B N 1
ATOM 1404 C CA . GLN B 1 62 ? -2.340 18.213 -15.957 1.00 67.41 60 GLN B CA 1
ATOM 1405 C C . GLN B 1 62 ? -2.624 19.391 -15.018 1.00 64.32 60 GLN B C 1
ATOM 1406 O O . GLN B 1 62 ? -3.513 20.154 -15.219 1.00 65.24 60 GLN B O 1
ATOM 1412 N N . CYS B 1 63 ? -1.819 19.530 -13.997 1.00 61.09 61 CYS B N 1
ATOM 1413 C CA . CYS B 1 63 ? -1.988 20.536 -12.950 1.00 60.83 61 CYS B CA 1
ATOM 1414 C C . CYS B 1 63 ? -0.696 21.348 -12.761 1.00 67.98 61 CYS B C 1
ATOM 1415 O O . CYS B 1 63 ? 0.256 20.852 -12.175 1.00 65.81 61 CYS B O 1
ATOM 1418 N N . ARG B 1 64 ? -0.656 22.590 -13.252 1.00 78.83 62 ARG B N 1
ATOM 1419 C CA . ARG B 1 64 ? 0.630 23.302 -13.367 1.00 84.92 62 ARG B CA 1
ATOM 1420 C C . ARG B 1 64 ? 0.616 24.811 -13.066 1.00 85.29 62 ARG B C 1
ATOM 1421 O O . ARG B 1 64 ? 1.666 25.407 -12.802 1.00 87.39 62 ARG B O 1
ATOM 1429 N N . ASP B 1 65 ? -0.560 25.425 -13.098 1.00 80.56 63 ASP B N 1
ATOM 1430 C CA . ASP B 1 65 ? -0.653 26.872 -12.932 1.00 77.85 63 ASP B CA 1
ATOM 1431 C C . ASP B 1 65 ? -1.670 27.290 -11.879 1.00 69.45 63 ASP B C 1
ATOM 1432 O O . ASP B 1 65 ? -2.338 28.317 -12.021 1.00 74.05 63 ASP B O 1
ATOM 1437 N N . GLY B 1 66 ? -1.790 26.479 -10.830 1.00 59.97 64 GLY B N 1
ATOM 1438 C CA . GLY B 1 66 ? -2.711 26.765 -9.748 1.00 58.36 64 GLY B CA 1
ATOM 1439 C C . GLY B 1 66 ? -4.152 26.383 -10.029 1.00 60.81 64 GLY B C 1
ATOM 1440 O O . GLY B 1 66 ? -5.012 26.569 -9.163 1.00 62.84 64 GLY B O 1
ATOM 1441 N N . LYS B 1 67 ? -4.427 25.841 -11.219 1.00 56.88 65 LYS B N 1
ATOM 1442 C CA . LYS B 1 67 ? -5.799 25.504 -11.576 1.00 53.76 65 LYS B CA 1
ATOM 1443 C C . LYS B 1 67 ? -6.021 23.994 -11.748 1.00 54.17 65 LYS B C 1
ATOM 1444 O O . LYS B 1 67 ? -5.290 23.332 -12.492 1.00 58.57 65 LYS B O 1
ATOM 1450 N N . VAL B 1 68 ? -7.054 23.469 -11.093 1.00 47.82 66 VAL B N 1
ATOM 1451 C CA . VAL B 1 68 ? -7.411 22.055 -11.210 1.00 43.63 66 VAL B CA 1
ATOM 1452 C C . VAL B 1 68 ? -8.625 21.925 -12.142 1.00 36.85 66 VAL B C 1
ATOM 1453 O O . VAL B 1 68 ? -9.742 22.295 -11.767 1.00 38.90 66 VAL B O 1
ATOM 1457 N N . GLY B 1 69 ? -8.400 21.452 -13.368 1.00 39.76 67 GLY B N 1
ATOM 1458 C CA . GLY B 1 69 ? -9.487 21.166 -14.317 1.00 42.04 67 GLY B CA 1
ATOM 1459 C C . GLY B 1 69 ? -10.155 19.824 -14.059 1.00 40.17 67 GLY B C 1
ATOM 1460 O O . GLY B 1 69 ? -9.784 19.120 -13.117 1.00 37.13 67 GLY B O 1
ATOM 1461 N N . PHE B 1 70 ? -11.111 19.420 -14.903 1.00 25.02 68 PHE B N 1
ATOM 1462 C CA . PHE B 1 70 ? -11.884 18.255 -14.533 1.00 26.94 68 PHE B CA 1
ATOM 1463 C C . PHE B 1 70 ? -11.073 16.969 -14.598 1.00 27.50 68 PHE B C 1
ATOM 1464 O O . PHE B 1 70 ? -11.192 16.118 -13.727 1.00 25.31 68 PHE B O 1
ATOM 1472 N N . GLN B 1 71 ? -10.286 16.794 -15.649 1.00 25.56 69 GLN B N 1
ATOM 1473 C CA . GLN B 1 71 ? -9.483 15.581 -15.756 1.00 27.07 69 GLN B CA 1
ATOM 1474 C C . GLN B 1 71 ? -8.497 15.488 -14.566 1.00 26.60 69 GLN B C 1
ATOM 1475 O O . GLN B 1 71 ? -8.291 14.412 -14.016 1.00 23.99 69 GLN B O 1
ATOM 1481 N N . SER B 1 72 ? -7.935 16.627 -14.173 1.00 24.72 70 SER B N 1
ATOM 1482 C CA . SER B 1 72 ? -7.091 16.691 -12.988 1.00 31.43 70 SER B CA 1
ATOM 1483 C C . SER B 1 72 ? -7.883 16.202 -11.781 1.00 29.23 70 SER B C 1
ATOM 1484 O O . SER B 1 72 ? -7.463 15.280 -11.083 1.00 27.85 70 SER B O 1
ATOM 1487 N N . PHE B 1 73 ? -9.037 16.821 -11.547 1.00 28.13 71 PHE B N 1
ATOM 1488 C CA . PHE B 1 73 ? -9.942 16.383 -10.480 1.00 29.80 71 PHE B CA 1
ATOM 1489 C C . PHE B 1 73 ? -10.166 14.879 -10.595 1.00 30.23 71 PHE B C 1
ATOM 1490 O O . PHE B 1 73 ? -10.094 14.126 -9.601 1.00 23.08 71 PHE B O 1
ATOM 1498 N N . PHE B 1 74 ? -10.424 14.401 -11.811 1.00 19.05 72 PHE B N 1
ATOM 1499 C CA . PHE B 1 74 ? -10.703 12.975 -11.897 1.00 17.08 72 PHE B CA 1
ATOM 1500 C C . PHE B 1 74 ? -9.481 12.137 -11.463 1.00 18.87 72 PHE B C 1
ATOM 1501 O O . PHE B 1 74 ? -9.628 11.042 -10.920 1.00 24.38 72 PHE B O 1
ATOM 1509 N N . SER B 1 75 ? -8.269 12.618 -11.721 1.00 22.73 73 SER B N 1
ATOM 1510 C CA . SER B 1 75 ? -7.100 11.823 -11.332 1.00 22.90 73 SER B CA 1
ATOM 1511 C C . SER B 1 75 ? -6.980 11.708 -9.800 1.00 26.01 73 SER B C 1
ATOM 1512 O O . SER B 1 75 ? -6.439 10.708 -9.285 1.00 21.21 73 SER B O 1
ATOM 1515 N N . LEU B 1 76 ? -7.479 12.722 -9.081 1.00 27.52 74 LEU B N 1
ATOM 1516 C CA . LEU B 1 76 ? -7.577 12.671 -7.604 1.00 23.45 74 LEU B CA 1
ATOM 1517 C C . LEU B 1 76 ? -8.524 11.561 -7.192 1.00 22.07 74 LEU B C 1
ATOM 1518 O O . LEU B 1 76 ? -8.174 10.716 -6.373 1.00 21.12 74 LEU B O 1
ATOM 1523 N N . ILE B 1 77 ? -9.710 11.528 -7.798 1.00 18.50 75 ILE B N 1
ATOM 1524 C CA . ILE B 1 77 ? -10.709 10.518 -7.473 1.00 19.51 75 ILE B CA 1
ATOM 1525 C C . ILE B 1 77 ? -10.149 9.136 -7.793 1.00 23.04 75 ILE B C 1
ATOM 1526 O O . ILE B 1 77 ? -10.349 8.170 -7.038 1.00 18.95 75 ILE B O 1
ATOM 1531 N N . ALA B 1 78 ? -9.436 9.040 -8.913 1.00 18.06 76 ALA B N 1
ATOM 1532 C CA . ALA B 1 78 ? -8.881 7.759 -9.357 1.00 18.95 76 ALA B CA 1
ATOM 1533 C C . ALA B 1 78 ? -7.851 7.283 -8.320 1.00 22.13 76 ALA B C 1
ATOM 1534 O O . ALA B 1 78 ? -7.852 6.122 -7.887 1.00 21.62 76 ALA B O 1
ATOM 1536 N N . GLY B 1 79 ? -6.951 8.169 -7.947 1.00 21.02 77 GLY B N 1
ATOM 1537 C CA . GLY B 1 79 ? -5.909 7.828 -7.002 1.00 20.10 77 GLY B CA 1
ATOM 1538 C C . GLY B 1 79 ? -6.474 7.376 -5.668 1.00 22.14 77 GLY B C 1
ATOM 1539 O O . GLY B 1 79 ? -5.984 6.411 -5.085 1.00 23.89 77 GLY B O 1
ATOM 1540 N N . LEU B 1 80 ? -7.482 8.082 -5.169 1.00 21.70 78 LEU B N 1
ATOM 1541 C CA . LEU B 1 80 ? -8.120 7.680 -3.916 1.00 20.67 78 LEU B CA 1
ATOM 1542 C C . LEU B 1 80 ? -8.884 6.372 -4.075 1.00 25.71 78 LEU B C 1
ATOM 1543 O O . LEU B 1 80 ? -8.829 5.485 -3.212 1.00 20.82 78 LEU B O 1
ATOM 1548 N N . THR B 1 81 ? -9.624 6.233 -5.169 1.00 17.90 79 THR B N 1
ATOM 1549 C CA . THR B 1 81 ? -10.470 5.042 -5.300 1.00 20.55 79 THR B CA 1
ATOM 1550 C C . THR B 1 81 ? -9.622 3.793 -5.548 1.00 22.01 79 THR B C 1
ATOM 1551 O O . THR B 1 81 ? -9.953 2.687 -5.090 1.00 21.51 79 THR B O 1
ATOM 1555 N N . ILE B 1 82 ? -8.556 3.942 -6.309 1.00 17.91 80 ILE B N 1
ATOM 1556 C CA . ILE B 1 82 ? -7.744 2.782 -6.617 1.00 19.82 80 ILE B CA 1
ATOM 1557 C C . ILE B 1 82 ? -7.096 2.339 -5.314 1.00 23.25 80 ILE B C 1
ATOM 1558 O O . ILE B 1 82 ? -7.060 1.143 -4.994 1.00 24.30 80 ILE B O 1
ATOM 1563 N N . ALA B 1 83 ? -6.621 3.303 -4.528 1.00 19.13 81 ALA B N 1
ATOM 1564 C CA . ALA B 1 83 ? -5.983 2.961 -3.236 1.00 23.32 81 ALA B CA 1
ATOM 1565 C C . ALA B 1 83 ? -6.994 2.328 -2.293 1.00 26.79 81 ALA B C 1
ATOM 1566 O O . ALA B 1 83 ? -6.678 1.365 -1.597 1.00 26.66 81 ALA B O 1
ATOM 1568 N N . CYS B 1 84 ? -8.214 2.867 -2.249 1.00 22.25 82 CYS B N 1
ATOM 1569 C CA . CYS B 1 84 ? -9.242 2.248 -1.399 1.00 20.37 82 CYS B CA 1
ATOM 1570 C C . CYS B 1 84 ? -9.496 0.802 -1.828 1.00 23.13 82 CYS B C 1
ATOM 1571 O O . CYS B 1 84 ? -9.742 -0.086 -0.995 1.00 21.43 82 CYS B O 1
ATOM 1574 N N . ASN B 1 85 ? -9.471 0.562 -3.133 1.00 19.97 83 ASN B N 1
ATOM 1575 C CA . ASN B 1 85 ? -9.754 -0.780 -3.614 1.00 21.12 83 ASN B CA 1
ATOM 1576 C C . ASN B 1 85 ? -8.651 -1.747 -3.231 1.00 21.03 83 ASN B C 1
ATOM 1577 O O . ASN B 1 85 ? -8.908 -2.915 -2.885 1.00 21.72 83 ASN B O 1
ATOM 1582 N N . ASP B 1 86 ? -7.403 -1.303 -3.350 1.00 22.65 84 ASP B N 1
ATOM 1583 C CA . ASP B 1 86 ? -6.271 -2.162 -2.942 1.00 25.16 84 ASP B CA 1
ATOM 1584 C C . ASP B 1 86 ? -6.403 -2.527 -1.462 1.00 26.40 84 ASP B C 1
ATOM 1585 O O . ASP B 1 86 ? -6.159 -3.688 -1.022 1.00 27.25 84 ASP B O 1
ATOM 1590 N N . TYR B 1 87 ? -6.782 -1.523 -0.686 1.00 22.31 85 TYR B N 1
ATOM 1591 C CA . TYR B 1 87 ? -6.979 -1.734 0.744 1.00 20.86 85 TYR B CA 1
ATOM 1592 C C . TYR B 1 87 ? -8.095 -2.745 1.001 1.00 26.03 85 TYR B C 1
ATOM 1593 O O . TYR B 1 87 ? -7.947 -3.705 1.764 1.00 23.90 85 TYR B O 1
ATOM 1602 N N . PHE B 1 88 ? -9.237 -2.494 0.384 1.00 21.43 86 PHE B N 1
ATOM 1603 C CA . PHE B 1 88 ? -10.373 -3.395 0.444 1.00 21.88 86 PHE B CA 1
ATOM 1604 C C . PHE B 1 88 ? -10.010 -4.833 0.058 1.00 26.83 86 PHE B C 1
ATOM 1605 O O . PHE B 1 88 ? -10.327 -5.787 0.782 1.00 30.27 86 PHE B O 1
ATOM 1613 N N . VAL B 1 89 ? -9.349 -5.002 -1.088 1.00 23.87 87 VAL B N 1
ATOM 1614 C CA . VAL B 1 89 ? -8.975 -6.339 -1.542 1.00 27.53 87 VAL B CA 1
ATOM 1615 C C . VAL B 1 89 ? -8.098 -7.009 -0.482 1.00 31.57 87 VAL B C 1
ATOM 1616 O O . VAL B 1 89 ? -8.305 -8.175 -0.156 1.00 33.68 87 VAL B O 1
ATOM 1620 N N . VAL B 1 90 ? -7.163 -6.265 0.109 1.00 31.36 88 VAL B N 1
ATOM 1621 C CA . VAL B 1 90 ? -6.219 -6.877 1.062 1.00 34.41 88 VAL B CA 1
ATOM 1622 C C . VAL B 1 90 ? -6.828 -7.180 2.442 1.00 31.36 88 VAL B C 1
ATOM 1623 O O . VAL B 1 90 ? -6.497 -8.200 3.088 1.00 31.65 88 VAL B O 1
ATOM 1627 N N . HIS B 1 91 ? -7.686 -6.279 2.917 1.00 27.76 89 HIS B N 1
ATOM 1628 C CA . HIS B 1 91 ? -8.087 -6.276 4.321 1.00 32.83 89 HIS B CA 1
ATOM 1629 C C . HIS B 1 91 ? -9.559 -6.539 4.597 1.00 39.48 89 HIS B C 1
ATOM 1630 O O . HIS B 1 91 ? -9.940 -6.787 5.746 1.00 36.71 89 HIS B O 1
ATOM 1637 N N . MET B 1 92 ? -10.395 -6.448 3.569 1.00 41.38 90 MET B N 1
ATOM 1638 C CA . MET B 1 92 ? -11.838 -6.495 3.799 1.00 44.05 90 MET B CA 1
ATOM 1639 C C . MET B 1 92 ? -12.611 -7.514 2.942 1.00 51.48 90 MET B C 1
ATOM 1640 O O . MET B 1 92 ? -13.630 -8.049 3.388 1.00 60.03 90 MET B O 1
ATOM 1645 N N . LYS B 1 93 ? -12.137 -7.786 1.723 1.00 47.54 91 LYS B N 1
ATOM 1646 C CA . LYS B 1 93 ? -12.917 -8.602 0.783 1.00 49.99 91 LYS B CA 1
ATOM 1647 C C . LYS B 1 93 ? -13.028 -10.082 1.150 1.00 56.64 91 LYS B C 1
ATOM 1648 O O . LYS B 1 93 ? -14.132 -10.596 1.360 1.00 58.98 91 LYS B O 1
ATOM 1654 N N . GLN B 1 94 ? -11.874 -10.758 1.200 1.00 57.94 92 GLN B N 1
ATOM 1655 C CA . GLN B 1 94 ? -11.769 -12.231 1.279 1.00 62.58 92 GLN B CA 1
ATOM 1656 C C . GLN B 1 94 ? -11.616 -12.596 2.728 1.00 66.92 92 GLN B C 1
ATOM 1657 O O . GLN B 1 94 ? -11.316 -13.751 3.083 1.00 73.51 92 GLN B O 1
ATOM 1663 N N . GLU B 1 95 ? -11.795 -11.621 3.608 1.00 67.34 93 GLU B N 1
ATOM 1664 C CA . GLU B 1 95 ? -10.998 -11.639 4.844 1.00 73.48 93 GLU B CA 1
ATOM 1665 C C . GLU B 1 95 ? -11.526 -12.037 6.234 1.00 80.92 93 GLU B C 1
ATOM 1666 O O . GLU B 1 95 ? -10.729 -12.321 7.163 1.00 83.69 93 GLU B O 1
ATOM 1672 N N . ASN B 1 96 ? -12.812 -12.129 6.462 1.00 83.59 94 ASN B N 1
ATOM 1673 C CA . ASN B 1 96 ? -13.847 -12.481 5.562 1.00 83.92 94 ASN B CA 1
ATOM 1674 C C . ASN B 1 96 ? -14.644 -11.228 5.250 1.00 74.96 94 ASN B C 1
ATOM 1675 O O . ASN B 1 96 ? -14.576 -10.735 4.155 1.00 68.03 94 ASN B O 1
ATOM 1680 N N . LEU B 1 97 ? -15.489 -10.834 6.207 1.00 78.65 95 LEU B N 1
ATOM 1681 C CA . LEU B 1 97 ? -15.682 -9.474 6.767 1.00 76.72 95 LEU B CA 1
ATOM 1682 C C . LEU B 1 97 ? -16.645 -9.779 7.886 1.00 82.03 95 LEU B C 1
ATOM 1683 O O . LEU B 1 97 ? -17.256 -10.887 7.951 1.00 88.47 95 LEU B O 1
ATOM 1688 N N . TYR B 1 98 ? -16.700 -8.878 8.836 1.00 76.54 96 TYR B N 1
ATOM 1689 C CA . TYR B 1 98 ? -17.964 -8.403 9.342 1.00 66.10 96 TYR B CA 1
ATOM 1690 C C . TYR B 1 98 ? -17.661 -6.992 9.836 1.00 58.83 96 TYR B C 1
ATOM 1691 O O . TYR B 1 98 ? -17.282 -6.749 10.975 1.00 58.02 96 TYR B O 1
ATOM 1700 N N . PHE B 1 99 ? -17.732 -6.082 8.882 1.00 48.32 97 PHE B N 1
ATOM 1701 C CA . PHE B 1 99 ? -17.557 -4.668 9.145 1.00 46.73 97 PHE B CA 1
ATOM 1702 C C . PHE B 1 99 ? -18.966 -4.096 9.146 1.00 52.07 97 PHE B C 1
ATOM 1703 O O . PHE B 1 99 ? -19.759 -4.380 8.239 1.00 52.16 97 PHE B O 1
ATOM 1711 N N . GLN B 1 100 ? -19.293 -3.318 10.172 1.00 46.40 98 GLN B N 1
ATOM 1712 C CA . GLN B 1 100 ? -20.660 -2.827 10.320 1.00 63.62 98 GLN B CA 1
ATOM 1713 C C . GLN B 1 100 ? -20.803 -1.308 10.186 1.00 56.33 98 GLN B C 1
ATOM 1714 O O . GLN B 1 100 ? -21.807 -0.744 10.609 1.00 58.97 98 GLN B O 1
ATOM 1720 N N . GLY B 1 101 ? -19.797 -0.642 9.642 1.00 52.75 99 GLY B N 1
ATOM 1721 C CA . GLY B 1 101 ? -19.907 0.787 9.402 1.00 50.39 99 GLY B CA 1
ATOM 1722 C C . GLY B 1 101 ? -20.911 1.092 8.303 1.00 49.35 99 GLY B C 1
ATOM 1723 O O . GLY B 1 101 ? -21.245 0.210 7.508 1.00 50.64 99 GLY B O 1
ATOM 1724 N N . ASP B 1 102 ? -21.398 2.333 8.247 1.00 47.27 100 ASP B N 1
ATOM 1725 C CA . ASP B 1 102 ? -22.348 2.716 7.206 1.00 52.50 100 ASP B CA 1
ATOM 1726 C C . ASP B 1 102 ? -21.673 2.832 5.842 1.00 50.34 100 ASP B C 1
ATOM 1727 O O . ASP B 1 102 ? -22.289 2.563 4.813 1.00 54.71 100 ASP B O 1
ATOM 1732 N N . SER B 1 103 ? -20.401 3.221 5.842 1.00 44.18 101 SER B N 1
ATOM 1733 C CA . SER B 1 103 ? -19.656 3.435 4.599 1.00 39.38 101 SER B CA 1
ATOM 1734 C C . SER B 1 103 ? -18.285 2.771 4.657 1.00 40.20 101 SER B C 1
ATOM 1735 O O . SER B 1 103 ? -17.443 3.158 5.488 1.00 33.06 101 SER B O 1
ATOM 1738 N N . THR B 1 104 ? -18.028 1.784 3.790 1.00 32.83 102 THR B N 1
ATOM 1739 C CA . THR B 1 104 ? -16.700 1.164 3.833 1.00 31.46 102 THR B CA 1
ATOM 1740 C C . THR B 1 104 ? -15.653 2.106 3.222 1.00 28.67 102 THR B C 1
ATOM 1741 O O . THR B 1 104 ? -14.501 2.138 3.681 1.00 27.50 102 THR B O 1
ATOM 1745 N N . VAL B 1 105 ? -16.046 2.921 2.242 1.00 24.08 103 VAL B N 1
ATOM 1746 C CA . VAL B 1 105 ? -15.079 3.855 1.673 1.00 23.76 103 VAL B CA 1
ATOM 1747 C C . VAL B 1 105 ? -14.708 4.941 2.699 1.00 25.43 103 VAL B C 1
ATOM 1748 O O . VAL B 1 105 ? -13.550 5.328 2.813 1.00 25.89 103 VAL B O 1
ATOM 1752 N N . HIS B 1 106 ? -15.679 5.432 3.461 1.00 25.40 104 HIS B N 1
ATOM 1753 C CA . HIS B 1 106 ? -15.311 6.371 4.537 1.00 30.28 104 HIS B CA 1
ATOM 1754 C C . HIS B 1 106 ? -14.250 5.732 5.450 1.00 26.86 104 HIS B C 1
ATOM 1755 O O . HIS B 1 106 ? -13.242 6.353 5.794 1.00 28.92 104 HIS B O 1
ATOM 1762 N N . GLU B 1 107 ? -14.473 4.486 5.839 1.00 30.31 105 GLU B N 1
ATOM 1763 C CA . GLU B 1 107 ? -13.568 3.795 6.775 1.00 31.00 105 GLU B CA 1
ATOM 1764 C C . GLU B 1 107 ? -12.193 3.600 6.142 1.00 31.71 105 GLU B C 1
ATOM 1765 O O . GLU B 1 107 ? -11.162 3.836 6.781 1.00 29.72 105 GLU B O 1
ATOM 1771 N N . ILE B 1 108 ? -12.154 3.191 4.878 1.00 25.50 106 ILE B N 1
ATOM 1772 C CA . ILE B 1 108 ? -10.864 2.925 4.253 1.00 26.52 106 ILE B CA 1
ATOM 1773 C C . ILE B 1 108 ? -10.110 4.231 4.058 1.00 28.83 106 ILE B C 1
ATOM 1774 O O . ILE B 1 108 ? -8.880 4.282 4.161 1.00 28.61 106 ILE B O 1
ATOM 1779 N N . LEU B 1 109 ? -10.843 5.309 3.810 1.00 26.06 107 LEU B N 1
ATOM 1780 C CA . LEU B 1 109 ? -10.175 6.590 3.563 1.00 24.31 107 LEU B CA 1
ATOM 1781 C C . LEU B 1 109 ? -9.420 7.035 4.820 1.00 23.71 107 LEU B C 1
ATOM 1782 O O . LEU B 1 109 ? -8.399 7.702 4.732 1.00 29.22 107 LEU B O 1
ATOM 1787 N N . SER B 1 110 ? -9.911 6.641 5.981 1.00 28.42 108 SER B N 1
ATOM 1788 C CA . SER B 1 110 ? -9.241 6.981 7.233 1.00 30.61 108 SER B CA 1
ATOM 1789 C C . SER B 1 110 ? -7.954 6.175 7.441 1.00 33.73 108 SER B C 1
ATOM 1790 O O . SER B 1 110 ? -7.212 6.441 8.394 1.00 39.90 108 SER B O 1
ATOM 1793 N N . LYS B 1 111 ? -7.698 5.204 6.563 1.00 28.80 109 LYS B N 1
ATOM 1794 C CA . LYS B 1 111 ? -6.491 4.390 6.624 1.00 33.34 109 LYS B CA 1
ATOM 1795 C C . LYS B 1 111 ? -5.416 4.820 5.622 1.00 34.39 109 LYS B C 1
ATOM 1796 O O . LYS B 1 111 ? -4.317 4.262 5.653 1.00 34.10 109 LYS B O 1
ATOM 1802 N N . LEU B 1 112 ? -5.729 5.770 4.722 1.00 28.69 110 LEU B N 1
ATOM 1803 C CA . LEU B 1 112 ? -4.782 6.211 3.678 1.00 31.24 110 LEU B CA 1
ATOM 1804 C C . LEU B 1 112 ? -3.940 7.457 4.050 1.00 32.52 110 LEU B C 1
ATOM 1805 O O . LEU B 1 112 ? -4.382 8.317 4.811 1.00 33.78 110 LEU B O 1
ATOM 1810 N N . SER B 1 113 ? -2.742 7.554 3.469 1.00 35.73 111 SER B N 1
ATOM 1811 C CA . SER B 1 113 ? -1.997 8.811 3.455 1.00 41.39 111 SER B CA 1
ATOM 1812 C C . SER B 1 113 ? -1.296 8.980 2.104 1.00 40.72 111 SER B C 1
ATOM 1813 O O . SER B 1 113 ? -1.145 8.022 1.361 1.00 30.80 111 SER B O 1
ATOM 1816 N N . LEU B 1 114 ? -0.880 10.192 1.762 1.00 39.62 112 LEU B N 1
ATOM 1817 C CA . LEU B 1 114 ? -0.133 10.390 0.506 1.00 46.80 112 LEU B CA 1
ATOM 1818 C C . LEU B 1 114 ? 1.303 9.902 0.688 1.00 52.46 112 LEU B C 1
ATOM 1819 O O . LEU B 1 114 ? 1.926 10.150 1.729 1.00 55.40 112 LEU B O 1
ATOM 1824 N N . GLU B 1 115 ? 1.823 9.203 -0.320 1.00 55.46 113 GLU B N 1
ATOM 1825 C CA . GLU B 1 115 ? 3.163 8.608 -0.243 1.00 62.90 113 GLU B CA 1
ATOM 1826 C C . GLU B 1 115 ? 4.218 9.616 0.177 1.00 63.60 113 GLU B C 1
ATOM 1827 O O . GLU B 1 115 ? 4.398 10.637 -0.480 1.00 65.31 113 GLU B O 1
ATOM 1833 N N . MET C 2 8 ? -1.783 6.814 -16.213 1.00 68.49 5661 MET C N 1
ATOM 1834 C CA . MET C 2 8 ? -3.002 6.121 -16.628 1.00 66.64 5661 MET C CA 1
ATOM 1835 C C . MET C 2 8 ? -3.469 6.499 -18.044 1.00 65.22 5661 MET C C 1
ATOM 1836 O O . MET C 2 8 ? -3.883 7.640 -18.294 1.00 64.57 5661 MET C O 1
ATOM 1841 N N . LYS C 2 9 ? -3.368 5.537 -18.964 1.00 60.44 5662 LYS C N 1
ATOM 1842 C CA . LYS C 2 9 ? -3.968 5.635 -20.284 1.00 61.06 5662 LYS C CA 1
ATOM 1843 C C . LYS C 2 9 ? -5.486 5.678 -20.195 1.00 54.77 5662 LYS C C 1
ATOM 1844 O O . LYS C 2 9 ? -6.094 4.954 -19.426 1.00 49.99 5662 LYS C O 1
ATOM 1850 N N . ILE C 2 10 ? -6.111 6.512 -21.012 1.00 57.66 5663 ILE C N 1
ATOM 1851 C CA . ILE C 2 10 ? -7.557 6.635 -20.953 1.00 59.17 5663 ILE C CA 1
ATOM 1852 C C . ILE C 2 10 ? -8.140 6.543 -22.351 1.00 55.10 5663 ILE C C 1
ATOM 1853 O O . ILE C 2 10 ? -7.670 7.211 -23.263 1.00 57.29 5663 ILE C O 1
ATOM 1858 N N . PRO C 2 11 ? -9.166 5.698 -22.531 1.00 48.40 5664 PRO C N 1
ATOM 1859 C CA . PRO C 2 11 ? -9.772 5.625 -23.861 1.00 45.86 5664 PRO C CA 1
ATOM 1860 C C . PRO C 2 11 ? -10.418 6.973 -24.176 1.00 44.55 5664 PRO C C 1
ATOM 1861 O O . PRO C 2 11 ? -10.855 7.697 -23.248 1.00 44.19 5664 PRO C O 1
ATOM 1865 N N . LYS C 2 12 ? -10.443 7.314 -25.458 1.00 45.31 5665 LYS C N 1
ATOM 1866 C CA . LYS C 2 12 ? -11.037 8.555 -25.919 1.00 45.51 5665 LYS C CA 1
ATOM 1867 C C . LYS C 2 12 ? -12.405 8.290 -26.514 1.00 48.03 5665 LYS C C 1
ATOM 1868 O O . LYS C 2 12 ? -12.544 7.512 -27.441 1.00 47.61 5665 LYS C O 1
ATOM 1874 N N . PHE C 2 13 ? -13.428 8.922 -25.966 1.00 44.32 5666 PHE C N 1
ATOM 1875 C CA . PHE C 2 13 ? -14.730 8.938 -26.625 1.00 40.25 5666 PHE C CA 1
ATOM 1876 C C . PHE C 2 13 ? -14.994 10.325 -27.237 1.00 47.25 5666 PHE C C 1
ATOM 1877 O O . PHE C 2 13 ? -14.540 11.347 -26.702 1.00 49.93 5666 PHE C O 1
ATOM 1885 N N . THR C 2 14 ? -15.718 10.366 -28.354 1.00 42.33 5667 THR C N 1
ATOM 1886 C CA . THR C 2 14 ? -15.980 11.639 -29.053 1.00 47.74 5667 THR C CA 1
ATOM 1887 C C . THR C 2 14 ? -17.476 11.927 -29.175 1.00 46.80 5667 THR C C 1
ATOM 1888 O O . THR C 2 14 ? -18.299 11.052 -28.920 1.00 43.83 5667 THR C O 1
ATOM 1892 N N . PHE C 2 15 ? -17.829 13.158 -29.539 1.00 50.79 5668 PHE C N 1
ATOM 1893 C CA . PHE C 2 15 ? -19.242 13.522 -29.702 1.00 45.61 5668 PHE C CA 1
ATOM 1894 C C . PHE C 2 15 ? -19.523 14.426 -30.913 1.00 43.95 5668 PHE C C 1
ATOM 1895 O O . PHE C 2 15 ? -18.681 15.245 -31.296 1.00 47.50 5668 PHE C O 1
ATOM 1903 N N . MET D 2 8 ? -2.893 9.791 -18.076 1.00 73.77 5661 MET D N 1
ATOM 1904 C CA . MET D 2 8 ? -3.235 10.468 -16.821 1.00 68.71 5661 MET D CA 1
ATOM 1905 C C . MET D 2 8 ? -2.300 10.055 -15.685 1.00 67.93 5661 MET D C 1
ATOM 1906 O O . MET D 2 8 ? -2.135 8.868 -15.411 1.00 69.48 5661 MET D O 1
ATOM 1911 N N . LYS D 2 9 ? -1.673 11.037 -15.039 1.00 65.33 5662 LYS D N 1
ATOM 1912 C CA . LYS D 2 9 ? -0.907 10.784 -13.821 1.00 61.95 5662 LYS D CA 1
ATOM 1913 C C . LYS D 2 9 ? -1.888 10.555 -12.678 1.00 52.86 5662 LYS D C 1
ATOM 1914 O O . LYS D 2 9 ? -2.996 11.098 -12.671 1.00 48.82 5662 LYS D O 1
ATOM 1920 N N . ILE D 2 10 ? -1.495 9.747 -11.707 1.00 49.99 5663 ILE D N 1
ATOM 1921 C CA . ILE D 2 10 ? -2.370 9.490 -10.579 1.00 45.96 5663 ILE D CA 1
ATOM 1922 C C . ILE D 2 10 ? -1.593 9.700 -9.288 1.00 44.05 5663 ILE D C 1
ATOM 1923 O O . ILE D 2 10 ? -0.503 9.164 -9.132 1.00 46.12 5663 ILE D O 1
ATOM 1928 N N . PRO D 2 11 ? -2.143 10.492 -8.362 1.00 40.54 5664 PRO D N 1
ATOM 1929 C CA . PRO D 2 11 ? -1.500 10.593 -7.046 1.00 39.22 5664 PRO D CA 1
ATOM 1930 C C . PRO D 2 11 ? -1.458 9.228 -6.356 1.00 41.83 5664 PRO D C 1
ATOM 1931 O O . PRO D 2 11 ? -2.420 8.453 -6.472 1.00 41.44 5664 PRO D O 1
ATOM 1935 N N . LYS D 2 12 ? -0.362 8.934 -5.654 1.00 41.72 5665 LYS D N 1
ATOM 1936 C CA . LYS D 2 12 ? -0.249 7.678 -4.938 1.00 46.76 5665 LYS D CA 1
ATOM 1937 C C . LYS D 2 12 ? -0.579 7.865 -3.471 1.00 46.40 5665 LYS D C 1
ATOM 1938 O O . LYS D 2 12 ? -0.018 8.718 -2.791 1.00 47.20 5665 LYS D O 1
ATOM 1944 N N . PHE D 2 13 ? -1.514 7.059 -3.000 1.00 41.71 5666 PHE D N 1
ATOM 1945 C CA . PHE D 2 13 ? -1.872 7.021 -1.599 1.00 36.66 5666 PHE D CA 1
ATOM 1946 C C . PHE D 2 13 ? -1.462 5.645 -1.076 1.00 42.78 5666 PHE D C 1
ATOM 1947 O O . PHE D 2 13 ? -1.440 4.680 -1.841 1.00 42.81 5666 PHE D O 1
ATOM 1955 N N . THR D 2 14 ? -1.132 5.551 0.210 1.00 41.07 5667 THR D N 1
ATOM 1956 C CA . THR D 2 14 ? -0.542 4.334 0.767 1.00 46.78 5667 THR D CA 1
ATOM 1957 C C . THR D 2 14 ? -1.292 3.880 2.019 1.00 44.91 5667 THR D C 1
ATOM 1958 O O . THR D 2 14 ? -2.091 4.643 2.560 1.00 39.74 5667 THR D O 1
ATOM 1962 N N . PHE D 2 15 ? -1.036 2.649 2.477 1.00 46.22 5668 PHE D N 1
ATOM 1963 C CA . PHE D 2 15 ? -1.654 2.141 3.710 1.00 41.76 5668 PHE D CA 1
ATOM 1964 C C . PHE D 2 15 ? -0.811 1.043 4.373 1.00 41.91 5668 PHE D C 1
ATOM 1965 O O . PHE D 2 15 ? 0.328 0.791 3.952 1.00 44.80 5668 PHE D O 1
#

Solvent-accessible surface area: 12027 Å² total; per-residue (Å²): 134,44,20,117,0,1,93,2,1,26,12,0,0,75,10,2,20,143,31,1,31,146,101,31,62,0,49,75,96,30,0,76,62,0,0,69,123,14,1,53,34,3,19,106,68,16,182,43,124,100,7,2,38,95,1,16,161,49,5,29,82,19,200,101,46,107,0,23,14,60,0,0,0,0,0,0,0,2,0,0,20,7,0,7,68,33,3,63,94,89,38,42,142,120,81,162,184,63,129,48,64,40,6,0,76,89,0,5,57,100,4,55,39,153,138,17,113,0,10,69,0,0,9,15,0,0,56,14,2,20,169,44,1,32,140,97,28,62,0,48,88,91,32,0,97,62,0,0,77,137,20,0,49,33,6,20,113,66,18,183,42,133,100,9,15,46,89,2,14,141,36,10,14,115,25,188,97,48,95,0,27,15,45,2,0,0,0,0,0,0,3,0,0,22,7,0,8,69,28,23,68,86,89,22,56,167,100,106,84,191,54,158,41,113,5,23,0,69,57,0,4,52,100,5,52,41,136,28,96,17,1,94,15,62,107,26,142,22,2,125,17,58,112

Secondary structure (DSSP, 8-state):
---HHHHHHHHHHHHHHHHHGGGTSB-HHHHHHHHHHHSTTHHHHSS-TTHHHHHHHTSSS--SS-B-HHHHHHHHHHHHHHHHHHHHHHTGGG-S---TTTHHHHHHTT-EE-/--HHHHHHHHHHHHHHHHHTTTTSB-HHHHHHHHHHHSTTHHHHSS-TTHHHHHHHTSTT--SS-B-HHHHHHHHHHHHHHHHHHHIIIIISS------S-HHHHHHTT-EE-/-----EE-/-----EE-

InterPro domains:
  IPR001751 S100/Calcium binding protein 7/8-like, conserved site [PS00303] (55-76)
  IPR011992 EF-hand domain pair [SSF47473] (1-89)
  IPR013787 S100/CaBP-9k-type, calcium binding, subdomain [PF01023] (5-46)
  IPR013787 S100/CaBP-9k-type, calcium binding, subdomain [SM01394] (5-44)
  IPR028476 Protein S100-A10 [cd05024] (3-93)

CATH classification: 1.10.238.10

Radius of gyration: 17.38 Å; Cα contacts (8 Å, |Δi|>4): 354; chains: 4; bounding box: 35×44×45 Å

GO terms:
  GO:0005515 protein binding (F, IPI)
  GO:0005576 extracellular region (C, HDA)
  GO:0031012 extracellular matrix (C, HDA)
  GO:0005886 plasma membrane (C, IDA)
  GO:0010756 positive regulation of plasminogen activation (P, IDA)
  GO:0001765 membrane raft assembly (P, IDA)
  GO:0045121 membrane raft (C, IDA)
  GO:0042803 protein homodimerization activity (F, IDA)
  GO:1990665 AnxA2-p11 complex (C, IDA)
  GO:0072659 protein localization to plasma membrane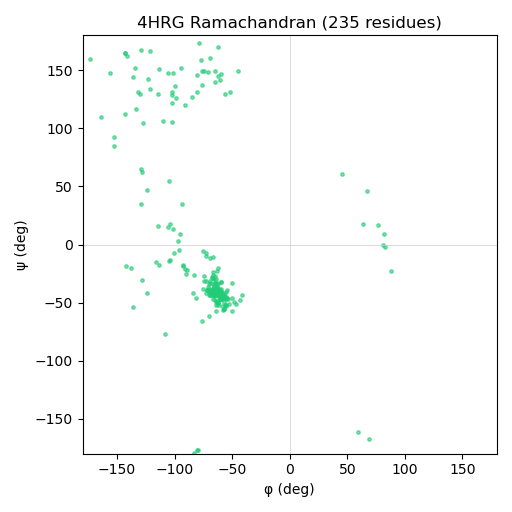 (P, IDA)
  GO:0006900 vesicle budding from membrane (P, IDA)
  GO:0070062 extracellular exosome (C, HDA)
  GO:0043547 positive regulation of GTPase activity (P, IMP)
  GO:1900026 positive regulation of substrate adhesion-dependent cell spreading (P, IMP)
  GO:0051496 positive regulation of stress fiber assembly (P, IMP)
  GO:0051894 positive regulation of focal adhesion assembly (P, IMP)
  GO:0044325 transmembrane transporter binding (F, IPI)

Sequence (243 aa):
MPSQMEHAMETMMFTFHKFAGDKGYLTKEDLRVLMEKEFPGFLENQKDPLAVDKIMKDLDQCRDGKVGFQSFFSLIAGLTIACNDYFVVHMKQENLYFQGDSTVHEILSKLSLEPSQMEHAMETMMFTFHKFAGDKGYLTKEDLRVLMEKEFPGFLENQKDPLAVDKIMKDLDQCRDGKVGFQSFFSLIAGLTIACNDYFVVHMKQENLYFQGDSTVHEILSKLSLEMKIPKFTFMKIPKFTF

Nearest PDB structures (foldseek):
  4hrg-assembly1_B  TM=1.009E+00  e=6.518E-19  Homo sapiens
  4hrg-assembly1_A  TM=9.636E-01  e=8.474E-17  Homo sapiens
  4hrh-assembly1_B  TM=9.667E-01  e=1.040E-14  Homo sapiens
  4hrh-assembly1_A  TM=9.664E-01  e=1.467E-14  Homo sapiens
  4hre-assembly1_E  TM=9.526E-01  e=7.886E-11  Homo sapiens